Protein AF-0000000084432889 (afdb_homodimer)

Solvent-accessible surface area (backbone atoms only — not comparable to full-atom values): 13861 Å² total; per-residue (Å²): 67,35,44,36,46,34,34,39,38,36,36,42,52,73,66,75,72,90,54,76,79,78,71,52,51,66,46,73,50,71,46,77,44,77,73,49,74,41,41,33,33,38,42,35,42,39,32,43,70,53,95,53,61,36,40,37,37,41,29,32,38,35,38,39,90,45,58,88,70,66,38,71,70,62,51,42,49,54,51,47,51,51,50,50,51,36,51,57,50,44,55,63,60,48,50,62,46,78,48,82,81,72,71,88,66,82,76,74,66,83,69,79,77,74,81,69,77,70,80,64,133,67,35,45,36,47,34,35,38,37,37,37,41,52,71,67,76,70,89,54,72,77,81,69,50,50,65,46,73,50,71,47,77,46,76,72,50,76,40,42,32,34,37,43,36,40,40,30,42,71,52,96,53,61,36,40,36,37,41,30,30,40,36,39,39,90,45,58,88,70,68,39,71,69,63,51,42,51,53,51,45,52,51,51,50,50,34,52,58,50,44,55,64,60,47,51,61,45,79,46,82,80,71,71,85,66,83,74,76,68,80,70,79,76,75,80,71,77,67,73,71,118

Radius of gyration: 24.05 Å; Cα contacts (8 Å, |Δi|>4): 397; chains: 2; bounding box: 49×91×56 Å

Foldseek 3Di:
DDWFWDDKDKDFDQDQDPDLPPPFQKDKDKDWDPDDFFKIKIKIWIDGPDPTGIIMITITIGGHPGNVPDDPVVVGVVVVVVRSVVVSVVSVVVHDDDDDDPDDDPPPPVPPPDPPPCPDD/DDWFWDDKDKDFDQDQDPDLPPPQQKDKDKDWDPDDFFKIKIKIWIDGPDPTHIIMITITIGGHPGNVPDDPVVVGVVVVVVRSVVVSVVSVVVHDDDDDDPDPDPPPPVPPPDPPCVPVD

Structure (mmCIF, N/CA/C/O backbone):
data_AF-0000000084432889-model_v1
#
loop_
_entity.id
_entity.type
_entity.pdbx_description
1 polymer 'FlpE-related protein'
#
loop_
_atom_site.group_PDB
_atom_site.id
_atom_site.type_symbol
_atom_site.label_atom_id
_atom_site.label_alt_id
_atom_site.label_comp_id
_atom_site.label_asym_id
_atom_site.label_entity_id
_atom_site.label_seq_id
_atom_site.pdbx_PDB_ins_code
_atom_site.Cartn_x
_atom_site.Cartn_y
_atom_site.Cartn_z
_atom_site.occupancy
_atom_site.B_iso_or_equiv
_atom_site.auth_seq_id
_atom_site.auth_comp_id
_atom_site.auth_asym_id
_atom_site.auth_atom_id
_atom_site.pdbx_PDB_model_num
ATOM 1 N N . MET A 1 1 ? 7.559 -19.797 -12.273 1 90.94 1 MET A N 1
ATOM 2 C CA . MET A 1 1 ? 6.324 -19.031 -12.141 1 90.94 1 MET A CA 1
ATOM 3 C C . MET A 1 1 ? 6.605 -17.625 -11.648 1 90.94 1 MET A C 1
ATOM 5 O O . MET A 1 1 ? 7.488 -17.422 -10.812 1 90.94 1 MET A O 1
ATOM 9 N N . GLN A 1 2 ? 5.82 -16.609 -12.188 1 93.56 2 GLN A N 1
ATOM 10 C CA . GLN A 1 2 ? 5.973 -15.227 -11.75 1 93.56 2 GLN A CA 1
ATOM 11 C C . GLN A 1 2 ? 4.668 -14.688 -11.172 1 93.56 2 GLN A C 1
ATOM 13 O O . GLN A 1 2 ? 3.588 -14.953 -11.711 1 93.56 2 GLN A O 1
ATOM 18 N N . ILE A 1 3 ? 4.805 -14 -10.109 1 95.88 3 ILE A N 1
ATOM 19 C CA . ILE A 1 3 ? 3.654 -13.367 -9.477 1 95.88 3 ILE A CA 1
ATOM 20 C C . ILE A 1 3 ? 3.75 -11.852 -9.625 1 95.88 3 ILE A C 1
ATOM 22 O O . ILE A 1 3 ? 4.719 -11.234 -9.172 1 95.88 3 ILE A O 1
ATOM 26 N N . TYR A 1 4 ? 2.756 -11.258 -10.258 1 96.12 4 TYR A N 1
ATOM 27 C CA . TYR A 1 4 ? 2.66 -9.812 -10.438 1 96.12 4 TYR A CA 1
ATOM 28 C C . TYR A 1 4 ? 1.521 -9.234 -9.602 1 96.12 4 TYR A C 1
ATOM 30 O O . TYR A 1 4 ? 0.442 -9.82 -9.523 1 96.12 4 TYR A O 1
ATOM 38 N N . ILE A 1 5 ? 1.762 -8.094 -9.039 1 96.88 5 ILE A N 1
ATOM 39 C CA . ILE A 1 5 ? 0.729 -7.34 -8.336 1 96.88 5 ILE A CA 1
ATOM 40 C C . ILE A 1 5 ? 0.312 -6.129 -9.164 1 96.88 5 ILE A C 1
ATOM 42 O O . ILE A 1 5 ? 1.162 -5.395 -9.672 1 96.88 5 ILE A O 1
ATOM 46 N N . GLU A 1 6 ? -1 -5.953 -9.281 1 96.25 6 GLU A N 1
ATOM 47 C CA . GLU A 1 6 ? -1.539 -4.863 -10.086 1 96.25 6 GLU A CA 1
ATOM 48 C C . GLU A 1 6 ? -2.32 -3.873 -9.227 1 96.25 6 GLU A C 1
ATOM 50 O O . GLU A 1 6 ? -2.312 -2.67 -9.492 1 96.25 6 GLU A O 1
ATOM 55 N N . LYS A 1 7 ? -3.057 -4.324 -8.297 1 97.5 7 LYS A N 1
ATOM 56 C CA . LYS A 1 7 ? -3.883 -3.486 -7.434 1 97.5 7 LYS A CA 1
ATOM 57 C C . LYS A 1 7 ? -3.734 -3.891 -5.969 1 97.5 7 LYS A C 1
ATOM 59 O O . LYS A 1 7 ? -3.645 -5.078 -5.652 1 97.5 7 LYS A O 1
ATOM 64 N N . ILE A 1 8 ? -3.73 -2.926 -5.152 1 98 8 ILE A N 1
ATOM 65 C CA . ILE A 1 8 ? -3.682 -3.152 -3.711 1 98 8 ILE A CA 1
ATOM 66 C C . ILE A 1 8 ? -4.703 -2.258 -3.012 1 98 8 ILE A C 1
ATOM 68 O O . ILE A 1 8 ? -4.855 -1.087 -3.365 1 98 8 ILE A O 1
ATOM 72 N N . GLY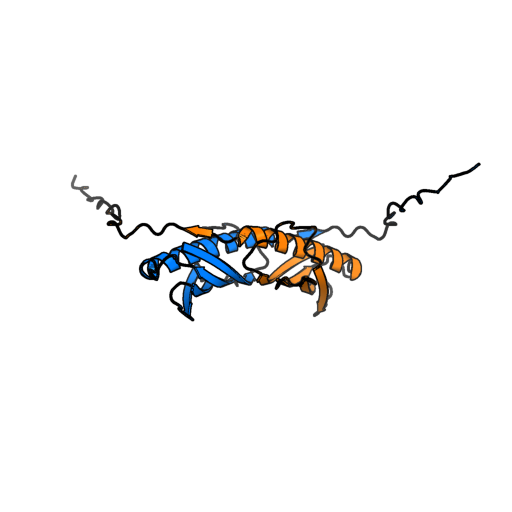 A 1 9 ? -5.398 -2.809 -2.09 1 97.94 9 GLY A N 1
ATOM 73 C CA . GLY A 1 9 ? -6.238 -2.072 -1.158 1 97.94 9 GLY A CA 1
ATOM 74 C C . GLY A 1 9 ? -6 -2.455 0.29 1 97.94 9 GLY A C 1
ATOM 75 O O . GLY A 1 9 ? -5.824 -3.633 0.606 1 97.94 9 GLY A O 1
ATOM 76 N N . MET A 1 10 ? -5.973 -1.428 1.113 1 96.81 10 MET A N 1
ATOM 77 C CA . MET A 1 10 ? -5.781 -1.699 2.535 1 96.81 10 MET A CA 1
ATOM 78 C C . MET A 1 10 ? -6.645 -0.777 3.387 1 96.81 10 MET A C 1
ATOM 80 O O . MET A 1 10 ? -6.73 0.423 3.119 1 96.81 10 MET A O 1
ATOM 84 N N . ILE A 1 11 ? -7.297 -1.351 4.289 1 95.5 11 ILE A N 1
ATOM 85 C CA . ILE A 1 11 ? -7.875 -0.642 5.426 1 95.5 11 ILE A CA 1
ATOM 86 C C . ILE A 1 11 ? -7.168 -1.066 6.711 1 95.5 11 ILE A C 1
ATOM 88 O O . ILE A 1 11 ? -7 -2.262 6.973 1 95.5 11 ILE A O 1
ATOM 92 N N . ARG A 1 12 ? -6.684 -0.123 7.473 1 90.88 12 ARG A N 1
ATOM 93 C CA . ARG A 1 12 ? -5.934 -0.449 8.68 1 90.88 12 ARG A CA 1
ATOM 94 C C . ARG A 1 12 ? -6.41 0.385 9.867 1 90.88 12 ARG A C 1
ATOM 96 O O . ARG A 1 12 ? -6.949 1.479 9.68 1 90.88 12 ARG A O 1
ATOM 103 N N . PRO A 1 13 ? -6.148 -0.158 11.062 1 87.81 13 PRO A N 1
ATOM 104 C CA . PRO A 1 13 ? -6.352 0.676 12.25 1 87.81 13 PRO A CA 1
ATOM 105 C C . PRO A 1 13 ? -5.289 1.765 12.391 1 87.81 13 PRO A C 1
ATOM 107 O O . PRO A 1 13 ? -4.223 1.675 11.773 1 87.81 13 PRO A O 1
ATOM 110 N N . TYR A 1 14 ? -5.562 2.766 13.203 1 85.25 14 TYR A N 1
ATOM 111 C CA . TYR A 1 14 ? -4.637 3.875 13.391 1 85.25 14 TYR A CA 1
ATOM 112 C C . TYR A 1 14 ? -3.385 3.422 14.141 1 85.25 14 TYR A C 1
ATOM 114 O O . TYR A 1 14 ? -2.271 3.832 13.805 1 85.25 14 TYR A O 1
ATOM 122 N N . SER A 1 15 ? -3.635 2.58 15.094 1 80.38 15 SER A N 1
ATOM 123 C CA . SER A 1 15 ? -2.496 2.104 15.875 1 80.38 15 SER A CA 1
ATOM 124 C C . SER A 1 15 ? -1.871 0.865 15.242 1 80.38 15 SER A C 1
ATOM 126 O O . SER A 1 15 ? -2.584 -0.008 14.742 1 80.38 15 SER A O 1
ATOM 128 N N . ASN A 1 16 ? -0.484 0.926 15.172 1 75.69 16 ASN A N 1
ATOM 129 C CA . ASN A 1 16 ? 0.214 -0.267 14.703 1 75.69 16 ASN A CA 1
ATOM 130 C C . ASN A 1 16 ? 0.07 -1.424 15.688 1 75.69 16 ASN A C 1
ATOM 132 O O . ASN A 1 16 ? 0.107 -1.219 16.906 1 75.69 16 ASN A O 1
ATOM 136 N N . PRO A 1 17 ? -0.12 -2.584 15.086 1 69.31 17 PRO A N 1
ATOM 137 C CA . PRO A 1 17 ? -0.131 -3.736 15.984 1 69.31 17 PRO A CA 1
ATOM 138 C C . PRO A 1 17 ? 1.193 -3.922 16.719 1 69.31 17 PRO A C 1
ATOM 140 O O . PRO A 1 17 ? 2.26 -3.66 16.156 1 69.31 17 PRO A O 1
ATOM 143 N N . LYS A 1 18 ? 1.171 -3.967 18.062 1 63.47 18 LYS A N 1
ATOM 144 C CA . LYS A 1 18 ? 2.357 -4.109 18.906 1 63.47 18 LYS A CA 1
ATOM 145 C C . LYS A 1 18 ? 3.213 -5.289 18.453 1 63.47 18 LYS A C 1
ATOM 147 O O . LYS A 1 18 ? 4.441 -5.219 18.484 1 63.47 18 LYS A O 1
ATOM 152 N N . ASN A 1 19 ? 2.662 -6.586 18.234 1 54.84 19 ASN A N 1
ATOM 153 C CA . ASN A 1 19 ? 3.385 -7.754 17.734 1 54.84 19 ASN A CA 1
ATOM 154 C C . ASN A 1 19 ? 2.996 -8.086 16.297 1 54.84 19 ASN A C 1
ATOM 156 O O . ASN A 1 19 ? 1.842 -8.422 16.016 1 54.84 19 ASN A O 1
ATOM 160 N N . LYS A 1 20 ? 3.803 -7.824 15.281 1 53.78 20 LYS A N 1
ATOM 161 C CA . LYS A 1 20 ? 3.598 -7.973 13.836 1 53.78 20 LYS A CA 1
ATOM 162 C C . LYS A 1 20 ? 3.029 -9.352 13.508 1 53.78 20 LYS A C 1
ATOM 164 O O . LYS A 1 20 ? 2.055 -9.461 12.758 1 53.78 20 LYS A O 1
ATOM 169 N N . LYS A 1 21 ? 3.842 -10.461 13.641 1 50.84 21 LYS A N 1
ATOM 170 C CA . LYS A 1 21 ? 3.445 -11.82 13.289 1 50.84 21 LYS A CA 1
ATOM 171 C C . LYS A 1 21 ? 2.242 -12.273 14.109 1 50.84 21 LYS A C 1
ATOM 173 O O . LYS A 1 21 ? 1.353 -12.953 13.594 1 50.84 21 LYS A O 1
ATOM 178 N N . LEU A 1 22 ? 2.477 -12.312 15.422 1 50.09 22 LEU A N 1
ATOM 179 C CA . LEU A 1 22 ? 1.718 -13.086 16.391 1 50.09 22 LEU A CA 1
ATOM 180 C C . LEU A 1 22 ? 0.233 -12.742 16.328 1 50.09 22 LEU A C 1
ATOM 182 O O . LEU A 1 22 ? -0.619 -13.625 16.438 1 50.09 22 LEU A O 1
ATOM 186 N N . ASN A 1 23 ? -0.105 -11.289 16.375 1 53.53 23 ASN A N 1
ATOM 187 C CA . ASN A 1 23 ? -1.446 -10.992 16.859 1 53.53 23 ASN A CA 1
ATOM 188 C C . ASN A 1 23 ? -2.439 -10.82 15.719 1 53.53 23 ASN A C 1
ATOM 190 O O . ASN A 1 23 ? -3.592 -10.445 15.938 1 53.53 23 ASN A O 1
ATOM 194 N N . LEU A 1 24 ? -1.827 -11.133 14.484 1 63 24 LEU A N 1
ATOM 195 C CA . LEU A 1 24 ? -2.918 -10.898 13.547 1 63 24 LEU A CA 1
ATOM 196 C C . LEU A 1 24 ? -3.59 -12.203 13.148 1 63 24 LEU A C 1
ATOM 198 O O . LEU A 1 24 ? -2.939 -13.094 12.602 1 63 24 LEU A O 1
ATOM 202 N N . GLU A 1 25 ? -4.344 -12.852 13.992 1 78 25 GLU A N 1
ATOM 203 C CA . GLU A 1 25 ? -5.184 -13.914 13.453 1 78 25 GLU A CA 1
ATOM 204 C C . GLU A 1 25 ? -5.82 -13.5 12.125 1 78 25 GLU A C 1
ATOM 206 O O . GLU A 1 25 ? -6.785 -12.734 12.109 1 78 25 GLU A O 1
ATOM 211 N N . ILE A 1 26 ? -5.117 -13.969 11.008 1 86.62 26 ILE A N 1
ATOM 212 C CA . ILE A 1 26 ? -5.527 -13.531 9.68 1 86.62 26 ILE A CA 1
ATOM 213 C C . ILE A 1 26 ? -6.246 -14.672 8.953 1 86.62 26 ILE A C 1
ATOM 215 O O . ILE A 1 26 ? -5.762 -15.805 8.938 1 86.62 26 ILE A O 1
ATOM 219 N N . ASP A 1 27 ? -7.453 -14.328 8.477 1 91.75 27 ASP A N 1
ATOM 220 C CA . ASP A 1 27 ? -8.117 -15.148 7.469 1 91.75 27 ASP A CA 1
ATOM 221 C C . ASP A 1 27 ? -7.77 -14.672 6.059 1 91.75 27 ASP A C 1
ATOM 223 O O . ASP A 1 27 ? -7.574 -13.477 5.832 1 91.75 27 ASP A O 1
ATOM 227 N N . TRP A 1 28 ? -7.555 -15.727 5.199 1 94.31 28 TRP A N 1
ATOM 228 C CA . TRP A 1 28 ? -7.199 -15.328 3.84 1 94.31 28 TRP A CA 1
ATOM 229 C C . TRP A 1 28 ? -7.883 -16.219 2.812 1 94.31 28 TRP A C 1
ATOM 231 O O . TRP A 1 28 ? -8.328 -17.328 3.137 1 94.31 28 TRP A O 1
ATOM 241 N N . SER A 1 29 ? -8.031 -15.664 1.62 1 97.06 29 SER A N 1
ATOM 242 C CA . SER A 1 29 ? -8.539 -16.406 0.477 1 97.06 29 SER A CA 1
ATOM 243 C C . SER A 1 29 ? -7.887 -15.953 -0.822 1 97.06 29 SER A C 1
ATOM 245 O O . SER A 1 29 ? -7.5 -14.789 -0.948 1 97.06 29 SER A O 1
ATOM 247 N N . VAL A 1 30 ? -7.723 -16.906 -1.751 1 97.38 30 VAL A N 1
ATOM 248 C CA . VAL A 1 30 ? -7.266 -16.609 -3.104 1 97.38 30 VAL A CA 1
ATOM 249 C C . VAL A 1 30 ? -8.273 -17.141 -4.121 1 97.38 30 VAL A C 1
ATOM 251 O O . VAL A 1 30 ? -8.648 -18.312 -4.07 1 97.38 30 VAL A O 1
ATOM 254 N N . GLU A 1 31 ? -8.719 -16.25 -4.969 1 96.81 31 GLU A N 1
ATOM 255 C CA . GLU A 1 31 ? -9.602 -16.609 -6.074 1 96.81 31 GLU A CA 1
ATOM 256 C C . GLU A 1 31 ? -8.914 -16.406 -7.422 1 96.81 31 GLU A C 1
ATOM 258 O O . GLU A 1 31 ? -8.109 -15.492 -7.578 1 96.81 31 GLU A O 1
ATOM 263 N N . TYR A 1 32 ? -9.195 -17.328 -8.344 1 94.31 32 TYR A N 1
ATOM 264 C CA . TYR A 1 32 ? -8.594 -17.281 -9.672 1 94.31 3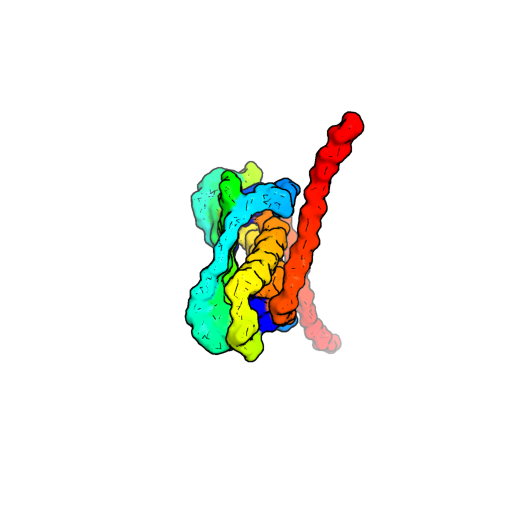2 TYR A CA 1
ATOM 265 C C . TYR A 1 32 ? -9.656 -17.062 -10.75 1 94.31 32 TYR A C 1
ATOM 267 O O . TYR A 1 32 ? -10.773 -17.578 -10.641 1 94.31 32 TYR A O 1
ATOM 275 N N . TYR A 1 33 ? -9.227 -16.25 -11.758 1 90.81 33 TYR A N 1
ATOM 276 C CA . TYR A 1 33 ? -10.141 -16.062 -12.875 1 90.81 33 TYR A CA 1
ATOM 277 C C . TYR A 1 33 ? -9.375 -15.875 -14.18 1 90.81 33 TYR A C 1
ATOM 279 O O . TYR A 1 33 ? -8.148 -15.766 -14.18 1 90.81 33 TYR A O 1
ATOM 287 N N . ASP A 1 34 ? -10.086 -15.859 -15.445 1 74 34 ASP A N 1
ATOM 288 C CA . ASP A 1 34 ? -9.539 -15.672 -16.781 1 74 34 ASP A CA 1
ATOM 289 C C . ASP A 1 34 ? -8.305 -16.547 -17 1 74 34 ASP A C 1
ATOM 291 O O . ASP A 1 34 ? -7.215 -16.031 -17.266 1 74 34 ASP A O 1
ATOM 295 N N . THR A 1 35 ? -8.477 -17.75 -16.797 1 63.38 35 THR A N 1
ATOM 296 C CA . THR A 1 35 ? -7.359 -18.688 -16.812 1 63.38 35 THR A CA 1
ATOM 297 C C . THR A 1 35 ? -6.973 -19.047 -18.25 1 63.38 35 THR A C 1
ATOM 299 O O . THR A 1 35 ? -7.734 -19.703 -18.953 1 63.38 35 THR A O 1
ATOM 302 N N . ASP A 1 36 ? -6.336 -18 -18.812 1 68.38 36 ASP A N 1
ATOM 303 C CA . ASP A 1 36 ? -5.73 -18.469 -20.062 1 68.38 36 ASP A CA 1
ATOM 304 C C . ASP A 1 36 ? -4.531 -19.375 -19.781 1 68.38 36 ASP A C 1
ATOM 306 O O . ASP A 1 36 ? -4.121 -19.531 -18.625 1 68.38 36 ASP A O 1
ATOM 310 N N . LEU A 1 37 ? -3.939 -20 -20.797 1 67.81 37 LEU A N 1
ATOM 311 C CA . LEU A 1 37 ? -2.99 -21.094 -20.703 1 67.81 37 LEU A CA 1
ATOM 312 C C . LEU A 1 37 ? -1.746 -20.688 -19.938 1 67.81 37 LEU A C 1
ATOM 314 O O . LEU A 1 37 ? -1.118 -21.516 -19.266 1 67.81 37 LEU A O 1
ATOM 318 N N . ARG A 1 38 ? -1.375 -19.422 -19.844 1 84.44 38 ARG A N 1
ATOM 319 C CA . ARG A 1 38 ? -0.106 -19.141 -19.188 1 84.44 38 ARG A CA 1
ATOM 320 C C . ARG A 1 38 ? -0.222 -17.922 -18.281 1 84.44 38 ARG A C 1
ATOM 322 O O . ARG A 1 38 ? 0.743 -17.547 -17.609 1 84.44 38 ARG A O 1
ATOM 329 N N . GLU A 1 39 ? -1.393 -17.297 -18.297 1 90.19 39 GLU A N 1
ATOM 330 C CA . GLU A 1 39 ? -1.624 -16.156 -17.422 1 90.19 39 GLU A CA 1
ATOM 331 C C . GLU A 1 39 ? -2.926 -16.312 -16.641 1 90.19 39 GLU A C 1
ATOM 333 O O . GLU A 1 39 ? -3.994 -16.484 -17.234 1 90.19 39 GLU A O 1
ATOM 338 N N . ILE A 1 40 ? -2.812 -16.328 -15.398 1 93.31 40 ILE A N 1
ATOM 339 C CA . ILE A 1 40 ? -3.965 -16.484 -14.523 1 93.31 40 ILE A CA 1
ATOM 340 C C . ILE A 1 40 ? -4.109 -15.25 -13.633 1 93.31 40 ILE A C 1
ATOM 342 O O . ILE A 1 40 ? -3.16 -14.852 -12.953 1 93.31 40 ILE A O 1
ATOM 346 N N . ARG A 1 41 ? -5.305 -14.688 -13.641 1 95.5 41 ARG A N 1
ATOM 347 C CA . ARG A 1 41 ? -5.559 -13.562 -12.742 1 95.5 41 ARG A CA 1
ATOM 348 C C . ARG A 1 41 ? -6 -14.047 -11.367 1 95.5 41 ARG A C 1
ATOM 350 O O . ARG A 1 41 ? -6.668 -15.078 -11.25 1 95.5 41 ARG A O 1
ATOM 357 N N . TYR A 1 42 ? -5.605 -13.289 -10.359 1 96.44 42 TYR A N 1
ATOM 358 C CA . TYR A 1 42 ? -5.977 -13.711 -9.016 1 96.44 42 TYR A CA 1
ATOM 359 C C . TYR A 1 42 ? -6.414 -12.516 -8.172 1 96.44 42 TYR A C 1
ATOM 361 O O . TYR A 1 42 ? -6.008 -11.383 -8.438 1 96.44 42 TYR A O 1
ATOM 369 N N . ASP A 1 43 ? -7.309 -12.789 -7.191 1 97.94 43 ASP A N 1
ATOM 370 C CA . ASP A 1 43 ? -7.625 -11.914 -6.066 1 97.94 43 ASP A CA 1
ATOM 371 C C . ASP A 1 43 ? -7.242 -12.57 -4.738 1 97.94 43 ASP A C 1
ATOM 373 O O . ASP A 1 43 ? -7.664 -13.688 -4.453 1 97.94 43 ASP A O 1
ATOM 377 N N . CYS A 1 44 ? -6.465 -11.93 -4.004 1 98.38 44 CYS A N 1
ATOM 378 C CA . CYS A 1 44 ? -6.109 -12.383 -2.664 1 98.38 44 CYS A CA 1
ATOM 379 C C . CYS A 1 44 ? -6.629 -11.422 -1.604 1 98.38 44 CYS A C 1
ATOM 381 O O . CYS A 1 44 ? -6.359 -10.219 -1.669 1 98.38 44 CYS A O 1
ATOM 383 N N . ILE A 1 45 ? -7.336 -11.953 -0.642 1 97.75 45 ILE A N 1
ATOM 384 C CA . ILE A 1 45 ? -7.906 -11.125 0.416 1 97.75 45 ILE A CA 1
ATOM 385 C C . ILE A 1 45 ? -7.41 -11.609 1.775 1 97.75 45 ILE A C 1
ATOM 387 O O . ILE A 1 45 ? -7.41 -12.812 2.051 1 97.75 45 ILE A O 1
ATOM 391 N N . LEU A 1 46 ? -6.906 -10.672 2.59 1 94.44 46 LEU A N 1
ATOM 392 C CA . LEU A 1 46 ? -6.547 -10.906 3.984 1 94.44 46 LEU A CA 1
ATOM 393 C C . LEU A 1 46 ? -7.414 -10.07 4.918 1 94.44 46 LEU A C 1
ATOM 395 O O . LEU A 1 46 ? -7.613 -8.875 4.68 1 94.44 46 LEU A O 1
ATOM 399 N N . LYS A 1 47 ? -7.906 -10.695 5.957 1 91.81 47 LYS A N 1
ATOM 400 C CA . LYS A 1 47 ? -8.719 -10 6.957 1 91.81 47 LYS A CA 1
ATOM 401 C C . LYS A 1 47 ? -8.352 -10.445 8.367 1 91.81 47 LYS A C 1
ATOM 403 O O . LYS A 1 47 ? -8.109 -11.633 8.609 1 91.81 47 LYS A O 1
ATOM 408 N N . SER A 1 48 ? -8.312 -9.461 9.195 1 86.44 48 SER A N 1
ATOM 409 C CA . SER A 1 48 ? -8.125 -9.82 10.602 1 86.44 48 SER A CA 1
ATOM 410 C C . SER A 1 48 ? -9.375 -10.469 11.18 1 86.44 48 SER A C 1
ATOM 412 O O . SER A 1 48 ? -10.492 -10.031 10.891 1 86.44 48 SER A O 1
ATOM 414 N N . ILE A 1 49 ? -9.156 -11.539 11.883 1 78.62 49 ILE A N 1
ATOM 415 C CA . ILE A 1 49 ? -10.266 -12.234 12.523 1 78.62 49 ILE A CA 1
ATOM 416 C C . ILE A 1 49 ? -10.602 -11.57 13.852 1 78.62 49 ILE A C 1
ATOM 418 O O . ILE A 1 49 ? -11.719 -11.703 14.359 1 78.62 49 ILE A O 1
ATOM 422 N N . ASN A 1 50 ? -9.633 -10.914 14.359 1 75.44 50 ASN A N 1
ATOM 423 C CA . ASN A 1 50 ? -9.867 -10.234 15.633 1 75.44 50 ASN A CA 1
ATOM 424 C C . ASN A 1 50 ? -10.477 -8.844 15.422 1 75.44 50 ASN A C 1
ATOM 426 O O . ASN A 1 50 ? -10.906 -8.508 14.32 1 75.44 50 ASN A O 1
ATOM 430 N N . SER A 1 51 ? -10.703 -8.148 16.406 1 67.56 51 SER A N 1
ATOM 431 C CA . SER A 1 51 ? -11.422 -6.879 16.453 1 67.56 51 SER A CA 1
ATOM 432 C C . SER A 1 51 ? -10.625 -5.77 15.781 1 67.56 51 SER A C 1
ATOM 434 O O . SER A 1 51 ? -10.992 -4.594 15.859 1 67.56 51 SER A O 1
ATOM 436 N N . LEU A 1 52 ? -9.578 -6.207 15.062 1 75.75 52 LEU A N 1
ATOM 437 C CA . LEU A 1 52 ? -8.859 -5.16 14.344 1 75.75 52 LEU A CA 1
ATOM 438 C C . LEU A 1 52 ? -9.516 -4.863 13 1 75.75 52 LEU A C 1
ATOM 440 O O . LEU A 1 52 ? -9.922 -5.785 12.289 1 75.75 52 LEU A O 1
ATOM 444 N N . ASP A 1 53 ? -9.828 -3.664 12.734 1 83.75 53 ASP A N 1
ATOM 445 C CA . ASP A 1 53 ? -10.352 -3.25 11.438 1 83.75 53 ASP A CA 1
ATOM 446 C C . ASP A 1 53 ? -9.258 -3.262 10.375 1 83.75 53 ASP A C 1
ATOM 448 O O . ASP A 1 53 ? -8.703 -2.215 10.031 1 83.75 53 ASP A O 1
ATOM 452 N N . LEU A 1 54 ? -8.852 -4.445 10 1 90.75 54 LEU A N 1
ATOM 453 C CA . LEU A 1 54 ? -7.816 -4.625 8.992 1 90.75 54 LEU A CA 1
ATOM 454 C C . LEU A 1 54 ? -8.344 -5.438 7.812 1 90.75 54 LEU A C 1
ATOM 456 O O . LEU A 1 54 ? -8.898 -6.527 8 1 90.75 54 LEU A O 1
ATOM 460 N N . SER A 1 55 ? -8.305 -4.902 6.73 1 93.88 55 SER A N 1
ATOM 461 C CA . SER A 1 55 ? -8.578 -5.59 5.473 1 93.88 55 SER A CA 1
ATOM 462 C C . SER A 1 55 ? -7.516 -5.27 4.426 1 93.88 55 SER A C 1
ATOM 464 O O . SER A 1 55 ? -7.062 -4.129 4.32 1 93.88 55 SER A O 1
ATOM 466 N N . PHE A 1 56 ? -7.137 -6.293 3.744 1 95.81 56 PHE A N 1
ATOM 467 C CA . PHE A 1 56 ? -6.09 -6.16 2.738 1 95.81 56 PHE A CA 1
ATOM 468 C C . PHE A 1 56 ? -6.41 -6.996 1.508 1 95.81 56 PHE A C 1
ATOM 470 O O . PHE A 1 56 ? -6.793 -8.164 1.627 1 95.81 56 PHE A O 1
ATOM 477 N N . LYS A 1 57 ? -6.324 -6.352 0.381 1 98.12 57 LYS A N 1
ATOM 478 C CA . LYS A 1 57 ? -6.617 -7.039 -0.873 1 98.12 57 LYS A CA 1
ATOM 479 C C . LYS A 1 57 ? -5.52 -6.797 -1.902 1 98.12 57 LYS A C 1
ATOM 481 O O . LYS A 1 57 ? -5.047 -5.668 -2.062 1 98.12 57 LYS A O 1
ATOM 486 N N . VAL A 1 58 ? -5.102 -7.832 -2.562 1 98.12 58 VAL A N 1
ATOM 487 C CA . VAL A 1 58 ? -4.141 -7.766 -3.658 1 98.12 58 VAL A CA 1
ATOM 488 C C . VAL A 1 58 ? -4.723 -8.445 -4.895 1 98.12 58 VAL A C 1
ATOM 490 O O . VAL A 1 58 ? -5.277 -9.539 -4.809 1 98.12 58 VAL A O 1
ATOM 493 N N . GLU A 1 59 ? -4.621 -7.781 -5.984 1 98.19 59 GLU A N 1
ATOM 494 C CA . GLU A 1 59 ? -4.965 -8.336 -7.289 1 98.19 59 GLU A CA 1
ATOM 495 C C . GLU A 1 59 ? -3.758 -8.352 -8.219 1 98.19 59 GLU A C 1
ATOM 497 O O . GLU A 1 59 ? -2.938 -7.434 -8.195 1 98.19 59 GLU A O 1
ATOM 502 N N . GLY A 1 60 ? -3.699 -9.406 -8.984 1 97.06 60 GLY A N 1
ATOM 503 C CA . GLY A 1 60 ? -2.553 -9.445 -9.883 1 97.06 60 GLY A CA 1
ATOM 504 C C . GLY A 1 60 ? -2.617 -10.586 -10.883 1 97.06 60 GLY A C 1
ATOM 505 O O . GLY A 1 60 ? -3.703 -11.031 -11.25 1 97.06 60 GLY A O 1
ATOM 506 N N . LEU A 1 61 ? -1.425 -10.859 -11.375 1 95.06 61 LEU A N 1
ATOM 507 C CA . LEU A 1 61 ? -1.272 -11.836 -12.445 1 95.06 61 LEU A CA 1
ATOM 508 C C . LEU A 1 61 ? -0.236 -12.891 -12.078 1 95.06 61 LEU A C 1
ATOM 510 O O . LEU A 1 61 ? 0.829 -12.562 -11.547 1 95.06 61 LEU A O 1
ATOM 514 N N . LEU A 1 62 ? -0.691 -14.094 -12.305 1 93.88 62 LEU A N 1
ATOM 515 C CA . LEU A 1 62 ? 0.242 -15.211 -12.258 1 93.88 62 LEU A CA 1
ATOM 516 C C . LEU A 1 62 ? 0.683 -15.602 -13.664 1 93.88 62 LEU A C 1
ATOM 518 O O . LEU A 1 62 ? -0.153 -15.891 -14.523 1 93.88 62 LEU A O 1
ATOM 522 N N . LYS A 1 63 ? 1.971 -15.602 -13.898 1 92.88 63 LYS A N 1
ATOM 523 C CA . LYS A 1 63 ? 2.52 -16.078 -15.164 1 92.88 63 LYS A CA 1
ATOM 524 C C . LYS A 1 63 ? 3.234 -17.422 -14.977 1 92.88 63 LYS A C 1
ATOM 526 O O . LYS A 1 63 ? 4.172 -17.516 -14.18 1 92.88 63 LYS A O 1
ATOM 531 N N . LEU A 1 64 ? 2.766 -18.328 -15.766 1 89.69 64 LEU A N 1
ATOM 532 C CA . LEU A 1 64 ? 3.299 -19.688 -15.688 1 89.69 64 LEU A CA 1
ATOM 533 C C . LEU A 1 64 ? 4.113 -20.016 -16.922 1 89.69 64 LEU A C 1
ATOM 535 O O . LEU A 1 64 ? 3.859 -19.484 -18.016 1 89.69 64 LEU A O 1
ATOM 539 N N . GLU A 1 65 ? 5.152 -20.828 -16.734 1 85.31 65 GLU A N 1
ATOM 540 C CA . GLU A 1 65 ? 5.852 -21.359 -17.906 1 85.31 65 GLU A CA 1
ATOM 541 C C . GLU A 1 65 ? 4.992 -22.375 -18.656 1 85.31 65 GLU A C 1
ATOM 543 O O . GLU A 1 65 ? 5.023 -22.438 -19.891 1 85.31 65 GLU A O 1
ATOM 548 N N . SER A 1 66 ? 4.324 -23.203 -17.875 1 81.44 66 SER A N 1
ATOM 549 C CA . SER A 1 66 ? 3.352 -24.141 -18.422 1 81.44 66 SER A CA 1
ATOM 550 C C . SER A 1 66 ? 2.172 -24.328 -17.469 1 81.44 66 SER A C 1
ATOM 552 O O . SER A 1 66 ? 2.297 -24.109 -16.266 1 81.44 66 SER A O 1
ATOM 554 N N . PHE A 1 67 ? 1.046 -24.734 -17.984 1 76.94 67 PHE A N 1
ATOM 555 C CA . PHE A 1 67 ? -0.16 -24.875 -17.172 1 76.94 67 PHE A CA 1
ATOM 556 C C . PHE A 1 67 ? 0.004 -26 -16.172 1 76.94 67 PHE A C 1
ATOM 558 O O . PHE A 1 67 ? -0.622 -25.984 -15.102 1 76.94 67 PHE A O 1
ATOM 565 N N . GLU A 1 68 ? 0.819 -27.016 -16.484 1 78.31 68 GLU A N 1
ATOM 566 C CA . GLU A 1 68 ? 1.055 -28.156 -15.609 1 78.31 68 GLU A CA 1
ATOM 567 C C . GLU A 1 68 ? 1.675 -27.719 -14.281 1 78.31 68 GLU A C 1
ATOM 569 O O . GLU A 1 68 ? 1.593 -28.438 -13.281 1 78.31 68 GLU A O 1
ATOM 574 N N . GLU A 1 69 ? 2.166 -26.484 -14.328 1 79.38 69 GLU A N 1
ATOM 575 C CA . GLU A 1 69 ? 2.803 -25.938 -13.125 1 79.38 69 GLU A CA 1
ATOM 576 C C . GLU A 1 69 ? 1.765 -25.453 -12.125 1 79.38 69 GLU A C 1
ATOM 578 O O . GLU A 1 69 ? 2.076 -25.266 -10.945 1 79.38 69 GLU A O 1
ATOM 583 N N . PHE A 1 70 ? 0.589 -25.344 -12.594 1 85.81 70 PHE A N 1
ATOM 584 C CA . PHE A 1 70 ? -0.387 -24.688 -11.734 1 85.81 70 PHE A CA 1
ATOM 585 C C . PHE A 1 70 ? -0.967 -25.656 -10.719 1 85.81 70 PHE A C 1
ATOM 587 O O . PHE A 1 70 ? -1.577 -26.672 -11.094 1 85.81 70 PHE A O 1
ATOM 594 N N . SER A 1 71 ? -0.669 -25.484 -9.594 1 88.38 71 SER A N 1
ATOM 595 C CA . SER A 1 71 ? -1.32 -26.078 -8.43 1 88.38 71 SER A CA 1
ATOM 596 C C . SER A 1 71 ? -1.994 -25.031 -7.57 1 88.38 71 SER A C 1
ATOM 598 O O . SER A 1 71 ? -1.322 -24.172 -6.988 1 88.38 71 SER A O 1
ATOM 600 N N . GLN A 1 72 ? -3.295 -25.156 -7.539 1 89.94 72 GLN A N 1
ATOM 601 C CA . GLN A 1 72 ? -4.047 -24.125 -6.828 1 89.94 72 GLN A CA 1
ATOM 602 C C . GLN A 1 72 ? -3.535 -23.953 -5.398 1 89.94 72 GLN A C 1
ATOM 604 O O . GLN A 1 72 ? -3.389 -22.828 -4.918 1 89.94 72 GLN A O 1
ATOM 609 N N . ALA A 1 73 ? -3.322 -25.109 -4.734 1 91.06 73 ALA A N 1
ATOM 610 C CA . ALA A 1 73 ? -2.879 -25.062 -3.344 1 91.06 73 ALA A CA 1
ATOM 611 C C . ALA A 1 73 ? -1.507 -24.406 -3.229 1 91.06 73 ALA A C 1
ATOM 613 O O . ALA A 1 73 ? -1.311 -23.5 -2.414 1 91.06 73 ALA A O 1
ATOM 614 N N . SER A 1 74 ? -0.561 -24.797 -4.023 1 92 74 SER A N 1
ATOM 615 C CA . SER A 1 74 ? 0.8 -24.281 -3.955 1 92 74 SER A CA 1
ATOM 616 C C . SER A 1 74 ? 0.854 -22.828 -4.387 1 92 74 SER A C 1
ATOM 618 O O . SER A 1 74 ? 1.506 -22 -3.74 1 92 74 SER A O 1
ATOM 620 N N . CYS A 1 75 ? 0.136 -22.516 -5.422 1 93.44 75 CYS A N 1
ATOM 621 C CA . CYS A 1 75 ? 0.122 -21.141 -5.918 1 93.44 75 CYS A CA 1
ATOM 622 C C . CYS A 1 75 ? -0.556 -20.203 -4.922 1 93.44 75 CYS A C 1
ATOM 624 O O . CYS A 1 75 ? -0.081 -19.094 -4.684 1 93.44 75 CYS A O 1
ATOM 626 N N . SER A 1 76 ? -1.614 -20.719 -4.355 1 95.75 76 SER A N 1
ATOM 627 C CA . SER A 1 76 ? -2.32 -19.922 -3.369 1 95.75 76 SER A CA 1
ATOM 628 C C . SER A 1 76 ? -1.426 -19.594 -2.176 1 95.75 76 SER A C 1
ATOM 630 O O . SER A 1 76 ? -1.435 -18.469 -1.668 1 95.75 76 SER A O 1
ATOM 632 N N . GLN A 1 77 ? -0.684 -20.578 -1.732 1 95.25 77 GLN A N 1
ATOM 633 C CA . GLN A 1 77 ? 0.205 -20.359 -0.598 1 95.25 77 GLN A CA 1
ATOM 634 C C . GLN A 1 77 ? 1.278 -19.328 -0.937 1 95.25 77 GLN A C 1
ATOM 636 O O . GLN A 1 77 ? 1.6 -18.469 -0.116 1 95.25 77 GLN A O 1
ATOM 641 N N . LEU A 1 78 ? 1.835 -19.422 -2.113 1 95.62 78 LEU A N 1
ATOM 642 C CA . LEU A 1 78 ? 2.861 -18.469 -2.533 1 95.62 78 LEU A CA 1
ATOM 643 C C . LEU A 1 78 ? 2.293 -17.062 -2.623 1 95.62 78 LEU A C 1
ATOM 645 O O . LEU A 1 78 ? 2.941 -16.094 -2.207 1 95.62 78 LEU A O 1
ATOM 649 N N . ILE A 1 79 ? 1.131 -16.938 -3.162 1 96.94 79 ILE A N 1
ATOM 650 C CA . ILE A 1 79 ? 0.456 -15.656 -3.279 1 96.94 79 ILE A CA 1
ATOM 651 C C . ILE A 1 79 ? 0.18 -15.086 -1.888 1 96.94 79 ILE A C 1
ATOM 653 O O . ILE A 1 79 ? 0.415 -13.906 -1.635 1 96.94 79 ILE A O 1
ATOM 657 N N . PHE A 1 80 ? -0.293 -15.961 -1.028 1 96.69 80 PHE A N 1
ATOM 658 C CA . PHE A 1 80 ? -0.546 -15.539 0.344 1 96.69 80 PHE A CA 1
ATOM 659 C C . PHE A 1 80 ? 0.734 -15.039 1 1 96.69 80 PHE A C 1
ATOM 661 O O . PHE A 1 80 ? 0.741 -13.977 1.632 1 96.69 80 PHE A O 1
ATOM 668 N N . ASP A 1 81 ? 1.717 -15.781 0.926 1 94.88 81 ASP A N 1
ATOM 669 C CA . ASP A 1 81 ? 2.98 -15.391 1.544 1 94.88 81 ASP A CA 1
ATOM 670 C C . ASP A 1 81 ? 3.439 -14.023 1.043 1 94.88 81 ASP A C 1
ATOM 672 O O . ASP A 1 81 ? 3.859 -13.18 1.833 1 94.88 81 ASP A O 1
ATOM 676 N N . LYS A 1 82 ? 3.359 -13.828 -0.203 1 96 82 LYS A N 1
ATOM 677 C CA . LYS A 1 82 ? 3.742 -12.539 -0.778 1 96 82 LYS A CA 1
ATOM 678 C C . LYS A 1 82 ? 2.842 -11.422 -0.265 1 96 82 LYS A C 1
ATOM 680 O O . LYS A 1 82 ? 3.328 -10.359 0.13 1 96 82 LYS A O 1
ATOM 685 N N . ALA A 1 83 ? 1.582 -11.695 -0.322 1 96.69 83 ALA A N 1
ATOM 686 C CA . ALA A 1 83 ? 0.622 -10.695 0.15 1 96.69 83 ALA A CA 1
ATOM 687 C C . ALA A 1 83 ? 0.865 -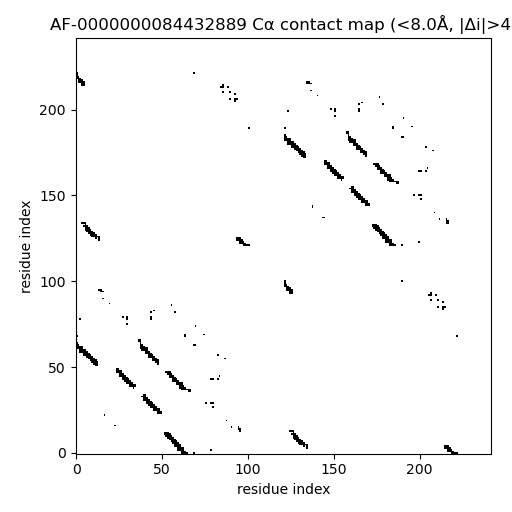10.352 1.616 1 96.69 83 ALA A C 1
ATOM 689 O O . ALA A 1 83 ? 0.78 -9.188 2.008 1 96.69 83 ALA A O 1
ATOM 690 N N . PHE A 1 84 ? 1.129 -11.352 2.322 1 94.44 84 PHE A N 1
ATOM 691 C CA . PHE A 1 84 ? 1.352 -11.148 3.748 1 94.44 84 PHE A CA 1
ATOM 692 C C . PHE A 1 84 ? 2.605 -10.32 3.988 1 94.44 84 PHE A C 1
ATOM 694 O O . PHE A 1 84 ? 2.609 -9.414 4.832 1 94.44 84 PHE A O 1
ATOM 701 N N . ASP A 1 85 ? 3.588 -10.594 3.275 1 93.5 85 ASP A N 1
ATOM 702 C CA . ASP A 1 85 ? 4.812 -9.805 3.373 1 93.5 85 ASP A CA 1
ATOM 703 C C . ASP A 1 85 ? 4.551 -8.344 3.025 1 93.5 85 ASP A C 1
ATOM 705 O O . ASP A 1 85 ? 5.059 -7.438 3.695 1 93.5 85 ASP A O 1
ATOM 709 N N . VAL A 1 86 ? 3.861 -8.133 2.004 1 95.69 86 VAL A N 1
ATOM 710 C CA . VAL A 1 86 ? 3.512 -6.777 1.588 1 95.69 86 VAL A CA 1
ATOM 711 C C . VAL A 1 86 ? 2.732 -6.082 2.699 1 95.69 86 VAL A C 1
ATOM 713 O O . VAL A 1 86 ? 3.029 -4.938 3.051 1 95.69 86 VAL A O 1
ATOM 716 N N . LEU A 1 87 ? 1.771 -6.805 3.244 1 94 87 LEU A N 1
ATOM 717 C CA . LEU A 1 87 ? 0.964 -6.254 4.328 1 94 87 LEU A CA 1
ATOM 718 C C . LEU A 1 87 ? 1.845 -5.816 5.492 1 94 87 LEU A C 1
ATOM 720 O O . LEU A 1 87 ? 1.7 -4.699 6 1 94 87 LEU A O 1
ATOM 724 N N . MET A 1 88 ? 2.727 -6.648 5.855 1 91.19 88 MET A N 1
ATOM 725 C CA . MET A 1 88 ? 3.609 -6.34 6.977 1 91.19 88 MET A CA 1
ATOM 726 C C . MET A 1 88 ? 4.484 -5.133 6.664 1 91.19 88 MET A C 1
ATOM 728 O O . MET A 1 88 ? 4.699 -4.277 7.527 1 91.19 88 MET A O 1
ATOM 732 N N . GLY A 1 89 ? 4.98 -5.102 5.496 1 92.62 89 GLY A N 1
ATOM 733 C CA . GLY A 1 89 ? 5.746 -3.939 5.082 1 92.62 89 GLY A CA 1
ATOM 734 C C . GLY A 1 89 ? 4.938 -2.656 5.094 1 92.62 89 GLY A C 1
ATOM 735 O O . GLY A 1 89 ? 5.445 -1.601 5.48 1 92.62 89 GLY A O 1
ATOM 736 N N . MET A 1 90 ? 3.705 -2.738 4.703 1 93.19 90 MET A N 1
ATOM 737 C CA . MET A 1 90 ? 2.832 -1.569 4.629 1 93.19 90 MET A CA 1
ATOM 738 C C . MET A 1 90 ? 2.549 -1.014 6.02 1 93.19 90 MET A C 1
ATOM 740 O O . MET A 1 90 ? 2.434 0.2 6.195 1 93.19 90 MET A O 1
ATOM 744 N N . PHE A 1 91 ? 2.428 -1.885 6.984 1 90.5 91 PHE A N 1
ATOM 745 C CA . PHE A 1 91 ? 2.217 -1.396 8.344 1 90.5 91 PHE A CA 1
ATOM 746 C C . PHE A 1 91 ? 3.348 -0.466 8.766 1 90.5 91 PHE A C 1
ATOM 748 O O . PHE A 1 91 ? 3.107 0.56 9.406 1 90.5 91 PHE A O 1
ATOM 755 N N . SER A 1 92 ? 4.414 -0.884 8.375 1 89.88 92 SER A N 1
ATOM 756 C CA . SER A 1 92 ? 5.574 -0.077 8.742 1 89.88 92 SER A CA 1
ATOM 757 C C . SER A 1 92 ? 5.621 1.218 7.938 1 89.88 92 SER A C 1
ATOM 759 O O . SER A 1 92 ? 5.895 2.287 8.484 1 89.88 92 SER A O 1
ATOM 761 N N . LEU A 1 93 ? 5.379 1.155 6.719 1 93.25 93 LEU A N 1
ATOM 762 C CA . LEU A 1 93 ? 5.453 2.299 5.812 1 93.25 93 LEU A CA 1
ATOM 763 C C . LEU A 1 93 ? 4.398 3.34 6.164 1 93.25 93 LEU A C 1
ATOM 765 O O . LEU A 1 93 ? 4.594 4.535 5.926 1 93.25 93 LEU A O 1
ATOM 769 N N . THR A 1 94 ? 3.273 2.898 6.766 1 94.81 94 THR A N 1
ATOM 770 C CA . THR A 1 94 ? 2.121 3.783 6.906 1 94.81 94 THR A CA 1
ATOM 771 C C . THR A 1 94 ? 1.921 4.184 8.367 1 94.81 94 THR A C 1
ATOM 773 O O . THR A 1 94 ? 0.848 4.66 8.742 1 94.81 94 THR A O 1
ATOM 776 N N . ARG A 1 95 ? 2.898 3.943 9.141 1 91.88 95 ARG A N 1
ATOM 777 C CA . ARG A 1 95 ? 2.826 4.348 10.539 1 91.88 95 ARG A CA 1
ATOM 778 C C . ARG A 1 95 ? 2.545 5.844 10.664 1 91.88 95 ARG A C 1
ATOM 780 O O . ARG A 1 95 ? 3.002 6.637 9.836 1 91.88 95 ARG A O 1
ATOM 787 N N . GLN A 1 96 ? 1.886 6.121 11.758 1 92.69 96 GLN A N 1
ATOM 788 C CA . GLN A 1 96 ? 1.607 7.531 12.023 1 92.69 96 GLN A CA 1
ATOM 789 C C . GLN A 1 96 ? 2.898 8.336 12.117 1 92.69 96 GLN A C 1
ATOM 791 O O . GLN A 1 96 ? 3.928 7.824 12.555 1 92.69 96 GLN A O 1
ATOM 796 N N . SER A 1 97 ? 2.779 9.57 11.633 1 92.75 97 SER A N 1
ATOM 797 C CA . SER A 1 97 ? 3.91 10.484 11.75 1 92.75 97 SER A CA 1
ATOM 798 C C . SER A 1 97 ? 3.531 11.734 12.547 1 92.75 97 SER A C 1
ATOM 800 O O . SER A 1 97 ? 2.367 12.141 12.555 1 92.75 97 SER A O 1
ATOM 802 N N . THR A 1 98 ? 4.566 12.328 13.258 1 92.62 98 THR A N 1
ATOM 803 C CA . THR A 1 98 ? 4.402 13.555 14.031 1 92.62 98 THR A CA 1
ATOM 804 C C . THR A 1 98 ? 5.246 14.68 13.445 1 92.62 98 THR A C 1
ATOM 806 O O . THR A 1 98 ? 6.418 14.477 13.125 1 92.62 98 THR A O 1
ATOM 809 N N . HIS A 1 99 ? 4.578 15.797 13.25 1 91.56 99 HIS A N 1
ATOM 810 C CA . HIS A 1 99 ? 5.246 16.953 12.672 1 91.56 99 HIS A CA 1
ATOM 811 C C . HIS A 1 99 ? 5.039 18.203 13.531 1 91.56 99 HIS A C 1
ATOM 813 O O . HIS A 1 99 ? 3.971 18.391 14.109 1 91.56 99 HIS A O 1
ATOM 819 N N . VAL A 1 100 ? 6.176 19 13.711 1 82.75 100 VAL A N 1
ATOM 820 C CA . VAL A 1 100 ? 6.086 20.297 14.367 1 82.75 100 VAL A CA 1
ATOM 821 C C . VAL A 1 100 ? 5.93 21.406 13.32 1 82.75 100 VAL A C 1
ATOM 823 O O . VAL A 1 100 ? 6.762 21.531 12.422 1 82.75 100 VAL A O 1
ATOM 826 N N . LEU A 1 101 ? 4.77 21.938 13.164 1 73.5 101 LEU A N 1
ATOM 827 C CA . LEU A 1 101 ? 4.547 23.016 12.203 1 73.5 101 LEU A CA 1
ATOM 828 C C . LEU A 1 101 ? 5.137 24.328 12.703 1 73.5 101 LEU A C 1
ATOM 830 O O . LEU A 1 101 ? 4.906 24.719 13.852 1 73.5 101 LEU A O 1
ATOM 834 N N . GLU A 1 102 ? 6.449 24.594 12.438 1 60.59 102 GLU A N 1
ATOM 835 C CA . GLU A 1 102 ? 7.02 25.875 12.875 1 60.59 102 GLU A CA 1
ATOM 836 C C . GLU A 1 102 ? 6.211 27.047 12.336 1 60.59 102 GLU A C 1
ATOM 838 O O . GLU A 1 102 ? 5.668 26.984 11.234 1 60.59 102 GLU A O 1
ATOM 843 N N . GLY A 1 103 ? 5.73 27.812 13.07 1 53.22 103 GLY A N 1
ATOM 844 C CA . GLY A 1 103 ? 5.156 29.078 12.648 1 53.22 103 GLY A CA 1
ATOM 845 C C . GLY A 1 103 ? 5.867 29.703 11.461 1 53.22 103 GLY A C 1
ATOM 846 O O . GLY A 1 103 ? 7.008 29.344 11.164 1 53.22 103 GLY A O 1
ATOM 847 N N . ASN A 1 104 ? 5.238 30.344 10.484 1 43.12 104 ASN A N 1
ATOM 848 C CA . ASN A 1 104 ? 5.793 31.078 9.352 1 43.12 104 ASN A CA 1
ATOM 849 C C . ASN A 1 104 ? 7.129 31.734 9.711 1 43.12 104 ASN A C 1
ATOM 851 O O . ASN A 1 104 ? 7.16 32.844 10.266 1 43.12 104 ASN A O 1
ATOM 855 N N . GLU A 1 105 ? 8.172 31.453 10.383 1 39 105 GLU A N 1
ATOM 856 C CA . GLU A 1 105 ? 9.234 32.312 9.867 1 39 105 GLU A CA 1
ATOM 857 C C . GLU A 1 105 ? 9.461 32.062 8.375 1 39 105 GLU A C 1
ATOM 859 O O . GLU A 1 105 ? 9.086 31.016 7.848 1 39 105 GLU A O 1
ATOM 864 N N . SER A 1 106 ? 10.109 3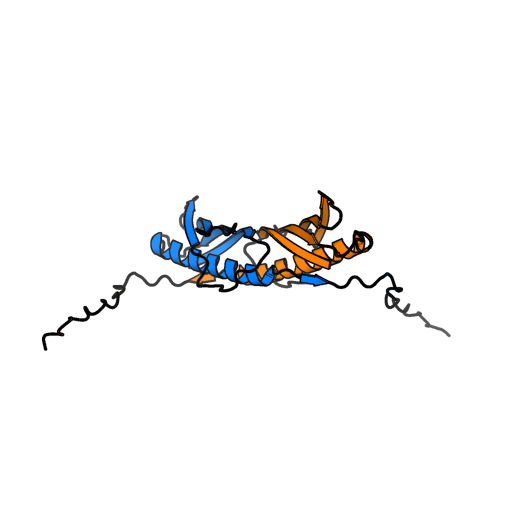3.094 7.551 1 36.62 106 SER A N 1
ATOM 865 C CA . SER A 1 106 ? 10.484 33.344 6.16 1 36.62 106 SER A CA 1
ATOM 866 C C . SER A 1 106 ? 11.172 32.125 5.555 1 36.62 106 SER A C 1
ATOM 868 O O . SER A 1 106 ? 12.211 31.688 6.043 1 36.62 106 SER A O 1
ATOM 870 N N . CYS A 1 107 ? 10.555 31.219 5.273 1 34.94 107 CYS A N 1
ATOM 871 C CA . CYS A 1 107 ? 11.211 30.219 4.434 1 34.94 107 CYS A CA 1
ATOM 872 C C . CYS A 1 107 ? 12.125 30.891 3.416 1 34.94 107 CYS A C 1
ATOM 874 O O . CYS A 1 107 ? 11.656 31.562 2.496 1 34.94 107 CYS A O 1
ATOM 876 N N . ASN A 1 108 ? 13.258 31.5 3.865 1 31.5 108 ASN A N 1
ATOM 877 C CA . ASN A 1 108 ? 14.305 31.891 2.93 1 31.5 108 ASN A CA 1
ATOM 878 C C . ASN A 1 108 ? 14.547 30.828 1.871 1 31.5 108 ASN A C 1
ATOM 880 O O . ASN A 1 108 ? 15.062 29.75 2.178 1 31.5 108 ASN A O 1
ATOM 884 N N . TYR A 1 109 ? 13.617 30.703 0.973 1 30.33 109 TYR A N 1
ATOM 885 C CA . TYR A 1 109 ? 13.945 30.078 -0.304 1 30.33 109 TYR A CA 1
ATOM 886 C C . TYR A 1 109 ? 15.312 30.531 -0.801 1 30.33 109 TYR A C 1
ATOM 888 O O . TYR A 1 109 ? 15.602 31.719 -0.82 1 30.33 109 TYR A O 1
ATOM 896 N N . PHE A 1 110 ? 16.453 29.797 -0.572 1 28.25 110 PHE A N 1
ATOM 897 C CA . PHE A 1 110 ? 17.703 30.031 -1.279 1 28.25 110 PHE A CA 1
ATOM 898 C C . PHE A 1 110 ? 17.438 30.469 -2.711 1 28.25 110 PHE A C 1
ATOM 900 O O . PHE A 1 110 ? 16.766 29.781 -3.471 1 28.25 110 PHE A O 1
ATOM 907 N N . GLY A 1 111 ? 17.188 31.812 -2.938 1 25.7 111 GLY A N 1
ATOM 908 C CA . GLY A 1 111 ? 17.203 32.562 -4.18 1 25.7 111 GLY A CA 1
ATOM 909 C C . GLY A 1 111 ? 18.219 32.031 -5.18 1 25.7 111 GLY A C 1
ATOM 910 O O . GLY A 1 111 ? 19.297 31.578 -4.797 1 25.7 111 GLY A O 1
ATOM 911 N N . SER A 1 112 ? 17.75 31.453 -6.254 1 26.08 112 SER A N 1
ATOM 912 C CA . SER A 1 112 ? 18.5 31.266 -7.492 1 26.08 112 SER A CA 1
ATOM 913 C C . SER A 1 112 ? 19.406 32.469 -7.781 1 26.08 112 SER A C 1
ATOM 915 O O . SER A 1 112 ? 18.922 33.594 -7.914 1 26.08 112 SER A O 1
ATOM 917 N N . GLU A 1 113 ? 20.578 32.562 -7.121 1 29.47 113 GLU A N 1
ATOM 918 C CA . GLU A 1 113 ? 21.578 33.438 -7.699 1 29.47 113 GLU A CA 1
ATOM 919 C C . GLU A 1 113 ? 21.531 33.406 -9.227 1 29.47 113 GLU A C 1
ATOM 921 O O . GLU A 1 113 ? 21.562 32.344 -9.828 1 29.47 113 GLU A O 1
ATOM 926 N N . LYS A 1 114 ? 21.016 34.469 -9.906 1 31.47 114 LYS A N 1
ATOM 927 C CA . LYS A 1 114 ? 21.172 34.969 -11.273 1 31.47 114 LYS A CA 1
ATOM 928 C C . LYS A 1 114 ? 22.625 34.875 -11.734 1 31.47 114 LYS A C 1
ATOM 930 O O . LYS A 1 114 ? 23.516 35.375 -11.062 1 31.47 114 LYS A O 1
ATOM 935 N N . ILE A 1 115 ? 23.031 33.781 -12.391 1 28.33 115 ILE A N 1
ATOM 936 C CA . ILE A 1 115 ? 24.281 33.812 -13.141 1 28.33 115 ILE A CA 1
ATOM 937 C C . ILE A 1 115 ? 24.328 35.125 -13.961 1 28.33 115 ILE A C 1
ATOM 939 O O . ILE A 1 115 ? 23.484 35.344 -14.828 1 28.33 115 ILE A O 1
ATOM 943 N N . SER A 1 116 ? 24.516 36.188 -13.273 1 22.81 116 SER A N 1
ATOM 944 C CA . SER A 1 116 ? 24.906 37.438 -13.922 1 22.81 116 SER A CA 1
ATOM 945 C C . SER A 1 116 ? 25.938 37.188 -15.008 1 22.81 116 SER A C 1
ATOM 947 O O . SER A 1 116 ? 26.953 36.531 -14.766 1 22.81 116 SER A O 1
ATOM 949 N N . ASP A 1 117 ? 25.438 37.094 -16.312 1 27.59 117 ASP A N 1
ATOM 950 C CA . ASP A 1 117 ? 26.234 37.281 -17.516 1 27.59 117 ASP A CA 1
ATOM 951 C C . ASP A 1 117 ? 27.203 38.438 -17.375 1 27.59 117 ASP A C 1
ATOM 953 O O . ASP A 1 117 ? 26.797 39.594 -17.484 1 27.59 117 ASP A O 1
ATOM 957 N N . THR A 1 118 ? 27.844 38.625 -16.203 1 23.16 118 THR A N 1
ATOM 958 C CA . THR A 1 118 ? 28.859 39.656 -16.281 1 23.16 118 THR A CA 1
ATOM 959 C C . THR A 1 118 ? 29.906 39.312 -17.359 1 23.16 118 THR A C 1
ATOM 961 O O . THR A 1 118 ? 30.766 38.438 -17.125 1 23.16 118 THR A O 1
ATOM 964 N N . LEU A 1 119 ? 29.453 38.812 -18.656 1 23.77 119 LEU A N 1
ATOM 965 C CA . LEU A 1 119 ? 30.375 39.188 -19.734 1 23.77 119 LEU A CA 1
ATOM 966 C C . LEU A 1 119 ? 30.562 40.688 -19.812 1 23.77 119 LEU A C 1
ATOM 968 O O . LEU A 1 119 ? 29.688 41.406 -20.281 1 23.77 119 LEU A O 1
ATOM 972 N N . SER A 1 120 ? 30.75 41.312 -18.641 1 21.48 120 SER A N 1
ATOM 973 C CA . SER A 1 120 ? 31.281 42.656 -18.734 1 21.48 120 SER A CA 1
ATOM 974 C C . SER A 1 120 ? 32.5 42.688 -19.641 1 21.48 120 SER A C 1
ATOM 976 O O . SER A 1 120 ? 33.312 41.75 -19.672 1 21.48 120 SER A O 1
ATOM 978 N N . ASN A 1 121 ? 32.719 43.906 -20.219 1 23.58 121 ASN A N 1
ATOM 979 C CA . ASN A 1 121 ? 33.906 44.719 -20.438 1 23.58 121 ASN A CA 1
ATOM 980 C C . ASN A 1 121 ? 34.719 44.875 -19.156 1 23.58 121 ASN A C 1
ATOM 982 O O . ASN A 1 121 ? 34.156 45 -18.062 1 23.58 121 ASN A O 1
ATOM 986 N N . MET B 1 1 ? 1.461 18.219 15.203 1 90.88 1 MET B N 1
ATOM 987 C CA . MET B 1 1 ? 0.453 17.641 14.32 1 90.88 1 MET B CA 1
ATOM 988 C C . MET B 1 1 ? 0.774 16.172 14.016 1 90.88 1 MET B C 1
ATOM 990 O O . MET B 1 1 ? 1.94 15.82 13.852 1 90.88 1 MET B O 1
ATOM 994 N N . GLN B 1 2 ? -0.311 15.305 13.938 1 93.38 2 GLN B N 1
ATOM 995 C CA . GLN B 1 2 ? -0.129 13.891 13.609 1 93.38 2 GLN B CA 1
ATOM 996 C C . GLN B 1 2 ? -0.899 13.523 12.344 1 93.38 2 GLN B C 1
ATOM 998 O O . GLN B 1 2 ? -2.031 13.969 12.148 1 93.38 2 GLN B O 1
ATOM 1003 N N . ILE B 1 3 ? -0.25 12.766 11.531 1 95.75 3 ILE B N 1
ATOM 1004 C CA . ILE B 1 3 ? -0.877 12.273 10.312 1 95.75 3 ILE B CA 1
ATOM 1005 C C . ILE B 1 3 ? -1.104 10.766 10.422 1 95.75 3 ILE B C 1
ATOM 1007 O O . ILE B 1 3 ? -0.155 10 10.602 1 95.75 3 ILE B O 1
ATOM 1011 N N . TYR B 1 4 ? -2.352 10.344 10.32 1 96 4 TYR B N 1
ATOM 1012 C CA . TYR B 1 4 ? -2.736 8.938 10.344 1 96 4 TYR B CA 1
ATOM 1013 C C . TYR B 1 4 ? -3.232 8.484 8.977 1 96 4 TYR B C 1
ATOM 1015 O O . TYR B 1 4 ? -3.955 9.219 8.297 1 96 4 TYR B O 1
ATOM 1023 N N . ILE B 1 5 ? -2.871 7.293 8.625 1 96.69 5 ILE B N 1
ATOM 1024 C CA . ILE B 1 5 ? -3.375 6.664 7.41 1 96.69 5 ILE B CA 1
ATOM 1025 C C . ILE B 1 5 ? -4.371 5.566 7.77 1 96.69 5 ILE B C 1
ATOM 1027 O O . ILE B 1 5 ? -4.105 4.746 8.648 1 96.69 5 ILE B O 1
ATOM 1031 N N . GLU B 1 6 ? -5.496 5.598 7.066 1 96.06 6 GLU B N 1
ATOM 1032 C CA . GLU B 1 6 ? -6.555 4.633 7.34 1 96.06 6 GLU B CA 1
ATOM 1033 C C . GLU B 1 6 ? -6.797 3.725 6.137 1 96.06 6 GLU B C 1
ATOM 1035 O O . GLU B 1 6 ? -7.121 2.545 6.297 1 96.06 6 GLU B O 1
ATOM 1040 N N . LYS B 1 7 ? -6.77 4.23 4.973 1 97.44 7 LYS B N 1
ATOM 1041 C CA . LYS B 1 7 ? -7.031 3.48 3.748 1 97.44 7 LYS B CA 1
ATOM 1042 C C . LYS B 1 7 ? -5.984 3.787 2.682 1 97.44 7 LYS B C 1
ATOM 1044 O O . LYS B 1 7 ? -5.551 4.934 2.539 1 97.44 7 LYS B O 1
ATOM 1049 N N . ILE B 1 8 ? -5.641 2.799 1.978 1 98 8 ILE B N 1
ATOM 1050 C CA . ILE B 1 8 ? -4.715 2.943 0.859 1 98 8 ILE B CA 1
ATOM 1051 C C . ILE B 1 8 ? -5.242 2.176 -0.351 1 98 8 ILE B C 1
ATOM 1053 O O . ILE B 1 8 ? -5.75 1.061 -0.211 1 98 8 ILE B O 1
ATOM 1057 N N . GLY B 1 9 ? -5.156 2.764 -1.48 1 98 9 GLY B N 1
ATOM 1058 C CA . GLY B 1 9 ? -5.371 2.107 -2.76 1 98 9 GLY B CA 1
ATOM 1059 C C . GLY B 1 9 ? -4.273 2.385 -3.768 1 98 9 GLY B C 1
ATOM 1060 O O . GLY B 1 9 ? -3.787 3.514 -3.871 1 98 9 GLY B O 1
ATOM 1061 N N . MET B 1 10 ? -3.896 1.334 -4.461 1 96.81 10 MET B N 1
ATOM 1062 C CA . MET B 1 10 ? -2.863 1.511 -5.477 1 96.81 10 MET B CA 1
ATOM 1063 C C . MET B 1 10 ? -3.174 0.68 -6.719 1 96.81 10 MET B C 1
ATOM 1065 O O . MET B 1 10 ? -3.566 -0.482 -6.609 1 96.81 10 MET B O 1
ATOM 1069 N N . ILE B 1 11 ? -3.086 1.29 -7.793 1 95.62 11 ILE B N 1
ATOM 1070 C CA . ILE B 1 11 ? -2.973 0.619 -9.086 1 95.62 11 ILE B CA 1
ATOM 1071 C C . ILE B 1 11 ? -1.592 0.882 -9.68 1 95.62 11 ILE B C 1
ATOM 1073 O O . ILE B 1 11 ? -1.142 2.029 -9.742 1 95.62 11 ILE B O 1
ATOM 1077 N N . ARG B 1 12 ? -0.895 -0.152 -10.062 1 91.38 12 ARG B N 1
ATOM 1078 C CA . ARG B 1 12 ? 0.464 0.007 -10.57 1 91.38 12 ARG B CA 1
ATOM 1079 C C . ARG B 1 12 ? 0.672 -0.812 -11.836 1 91.38 12 ARG B C 1
ATOM 1081 O O . ARG B 1 12 ? -0.014 -1.813 -12.055 1 91.38 12 ARG B O 1
ATOM 1088 N N . PRO B 1 13 ? 1.661 -0.354 -12.633 1 88.19 13 PRO B N 1
ATOM 1089 C CA . PRO B 1 13 ? 2.096 -1.212 -13.734 1 88.19 13 PRO B CA 1
ATOM 1090 C C . PRO B 1 13 ? 2.867 -2.441 -13.258 1 88.19 13 PRO B C 1
ATOM 1092 O O . PRO B 1 13 ? 3.357 -2.467 -12.125 1 88.19 13 PRO B O 1
ATOM 1095 N N . TYR B 1 14 ? 3.004 -3.441 -14.109 1 85.88 14 TYR B N 1
ATOM 1096 C CA . TYR B 1 14 ? 3.697 -4.676 -13.758 1 85.88 14 TYR B CA 1
ATOM 1097 C C . TYR B 1 14 ? 5.191 -4.43 -13.57 1 85.88 14 TYR B C 1
ATOM 1099 O O . TYR B 1 14 ? 5.801 -4.957 -12.641 1 85.88 14 TYR B O 1
ATOM 1107 N N . SER B 1 15 ? 5.68 -3.611 -14.438 1 81.06 15 SER B N 1
ATOM 1108 C CA . SER B 1 15 ? 7.109 -3.334 -14.359 1 81.06 15 SER B CA 1
ATOM 1109 C C . SER B 1 15 ? 7.391 -2.154 -13.43 1 81.06 15 SER B C 1
ATOM 1111 O O . SER B 1 15 ? 6.648 -1.171 -13.43 1 81.06 15 SER B O 1
ATOM 1113 N N . ASN B 1 16 ? 8.453 -2.373 -12.57 1 76.69 16 ASN B N 1
ATOM 1114 C CA . ASN B 1 16 ? 8.891 -1.254 -11.742 1 76.69 16 ASN B CA 1
ATOM 1115 C C . ASN B 1 16 ? 9.516 -0.146 -12.586 1 76.69 16 ASN B C 1
ATOM 1117 O O . ASN B 1 16 ? 10.25 -0.423 -13.539 1 76.69 16 ASN B O 1
ATOM 1121 N N . PRO B 1 17 ? 9.148 1.066 -12.18 1 70.5 17 PRO B N 1
ATOM 1122 C CA . PRO B 1 17 ? 9.828 2.16 -12.883 1 70.5 17 PRO B CA 1
ATOM 1123 C C . PRO B 1 17 ? 11.336 2.148 -12.68 1 70.5 17 PRO B C 1
ATOM 1125 O O . PRO B 1 17 ? 11.82 1.82 -11.594 1 70.5 17 PRO B O 1
ATOM 1128 N N . LYS B 1 18 ? 12.125 2.129 -13.758 1 65.19 18 LYS B N 1
ATOM 1129 C CA . LYS B 1 18 ? 13.586 2.088 -13.719 1 65.19 18 LYS B CA 1
ATOM 1130 C C . LYS B 1 18 ? 14.148 3.197 -12.836 1 65.19 18 LYS B C 1
ATOM 1132 O O . LYS B 1 18 ? 15.117 2.986 -12.109 1 65.19 18 LYS B O 1
ATOM 1137 N N . ASN B 1 19 ? 13.75 4.551 -12.977 1 57.06 19 ASN B N 1
ATOM 1138 C CA . ASN B 1 19 ? 14.164 5.664 -12.133 1 57.06 19 ASN B CA 1
ATOM 1139 C C . ASN B 1 19 ? 13.031 6.137 -11.227 1 57.06 19 ASN B C 1
ATOM 1141 O O . ASN B 1 19 ? 12.039 6.691 -11.703 1 57.06 19 ASN B O 1
ATOM 1145 N N . LYS B 1 20 ? 12.984 5.785 -9.961 1 55.16 20 LYS B N 1
ATOM 1146 C CA . LYS B 1 20 ? 11.93 6.027 -8.977 1 55.16 20 LYS B CA 1
ATOM 1147 C C . LYS B 1 20 ? 11.547 7.504 -8.938 1 55.16 20 LYS B C 1
ATOM 1149 O O . LYS B 1 20 ? 10.359 7.84 -8.953 1 55.16 20 LYS B O 1
ATOM 1154 N N . LYS B 1 21 ? 12.445 8.438 -8.484 1 51.5 21 LYS B N 1
ATOM 1155 C CA . LYS B 1 21 ? 12.164 9.859 -8.336 1 51.5 21 LYS B CA 1
ATOM 1156 C C . LYS B 1 21 ? 11.766 10.484 -9.672 1 51.5 21 LYS B C 1
ATOM 1158 O O . LYS B 1 21 ? 10.844 11.305 -9.727 1 51.5 21 LYS B O 1
ATOM 1163 N N . LEU B 1 22 ? 12.75 10.445 -10.547 1 50.16 22 LEU B N 1
ATOM 1164 C CA . LEU B 1 22 ? 12.805 11.258 -11.758 1 50.16 22 LEU B CA 1
ATOM 1165 C C . LEU B 1 22 ? 11.547 11.078 -12.602 1 50.16 22 LEU B C 1
ATOM 1167 O O . LEU B 1 22 ? 11.031 12.047 -13.164 1 50.16 22 LEU B O 1
ATOM 1171 N N . ASN B 1 23 ? 11.141 9.727 -12.797 1 53.88 23 ASN B N 1
ATOM 1172 C CA . ASN B 1 23 ? 10.32 9.469 -13.977 1 53.88 23 ASN B CA 1
ATOM 1173 C C . ASN B 1 23 ? 8.836 9.445 -13.633 1 53.88 23 ASN B C 1
ATOM 1175 O O . ASN B 1 23 ? 7.996 9.188 -14.5 1 53.88 23 ASN B O 1
ATOM 1179 N N . LEU B 1 24 ? 8.625 9.719 -12.289 1 64 24 LEU B N 1
ATOM 1180 C CA . LEU B 1 24 ? 7.172 9.648 -12.164 1 64 24 LEU B CA 1
ATOM 1181 C C . LEU B 1 24 ? 6.562 11.047 -12.18 1 64 24 LEU B C 1
ATOM 1183 O O . LEU B 1 24 ? 6.816 11.852 -11.273 1 64 24 LEU B O 1
ATOM 1187 N N . GLU B 1 25 ? 6.605 11.805 -13.281 1 78.19 25 GLU B N 1
ATOM 1188 C CA . GLU B 1 25 ? 5.762 12.992 -13.312 1 78.19 25 GLU B CA 1
ATOM 1189 C C . GLU B 1 25 ? 4.414 12.734 -12.641 1 78.19 25 GLU B C 1
ATOM 1191 O O . GLU B 1 25 ? 3.52 12.141 -13.242 1 78.19 25 GLU B O 1
ATOM 1196 N N . ILE B 1 26 ? 4.379 13.164 -11.312 1 86.5 26 ILE B N 1
ATOM 1197 C CA . ILE B 1 26 ? 3.203 12.844 -10.508 1 86.5 26 ILE B CA 1
ATOM 1198 C C . ILE B 1 26 ? 2.365 14.109 -10.305 1 86.5 26 ILE B C 1
ATOM 1200 O O . ILE B 1 26 ? 2.898 15.164 -9.961 1 86.5 26 ILE B O 1
ATOM 1204 N N . ASP B 1 27 ? 1.076 13.969 -10.648 1 91.69 27 ASP B N 1
ATOM 1205 C CA . ASP B 1 27 ? 0.063 14.914 -10.195 1 91.69 27 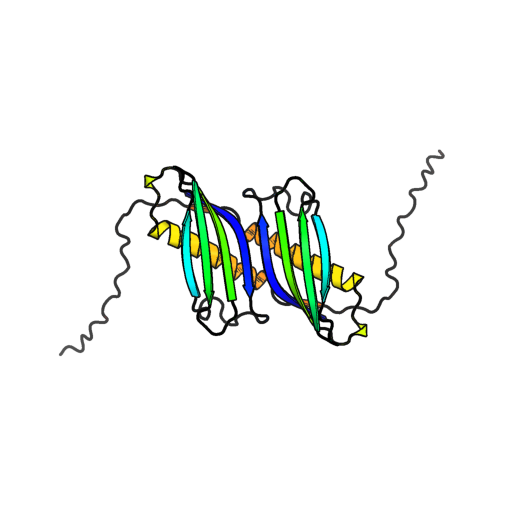ASP B CA 1
ATOM 1206 C C . ASP B 1 27 ? -0.559 14.461 -8.875 1 91.69 27 ASP B C 1
ATOM 1208 O O . ASP B 1 27 ? -0.709 13.258 -8.633 1 91.69 27 ASP B O 1
ATOM 1212 N N . TRP B 1 28 ? -0.735 15.508 -8.008 1 94.31 28 TRP B N 1
ATOM 1213 C CA . TRP B 1 28 ? -1.309 15.125 -6.727 1 94.31 28 TRP B C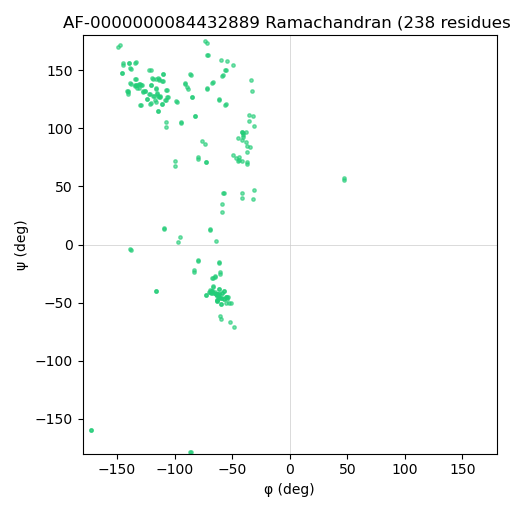A 1
ATOM 1214 C C . TRP B 1 28 ? -2.334 16.156 -6.258 1 94.31 28 TRP B C 1
ATOM 1216 O O . TRP B 1 28 ? -2.338 17.297 -6.727 1 94.31 28 TRP B O 1
ATOM 1226 N N . SER B 1 29 ? -3.244 15.68 -5.41 1 97 29 SER B N 1
ATOM 1227 C CA . SER B 1 29 ? -4.223 16.547 -4.758 1 97 29 SER B CA 1
ATOM 1228 C C . SER B 1 29 ? -4.543 16.062 -3.35 1 97 29 SER B C 1
ATOM 1230 O O . SER B 1 29 ? -4.477 14.859 -3.074 1 97 29 SER B O 1
ATOM 1232 N N . VAL B 1 30 ? -4.836 17.031 -2.475 1 97.38 30 VAL B N 1
ATOM 1233 C CA . VAL B 1 30 ? -5.324 16.734 -1.132 1 97.38 30 VAL B CA 1
ATOM 1234 C C . VAL B 1 30 ? -6.652 17.438 -0.892 1 97.38 30 VAL B C 1
ATOM 1236 O O . VAL B 1 30 ? -6.762 18.656 -1.095 1 97.38 30 VAL B O 1
ATOM 1239 N N . GLU B 1 31 ? -7.633 16.656 -0.513 1 96.75 31 GLU B N 1
ATOM 1240 C CA . GLU B 1 31 ? -8.938 17.188 -0.131 1 96.75 31 GLU B CA 1
ATOM 1241 C C . GLU B 1 31 ? -9.219 16.953 1.351 1 96.75 31 GLU B C 1
ATOM 1243 O O . GLU B 1 31 ? -8.805 15.945 1.914 1 96.75 31 GLU B O 1
ATOM 1248 N N . TYR B 1 32 ? -9.844 17.969 1.962 1 94.31 32 TYR B N 1
ATOM 1249 C CA . TYR B 1 32 ? -10.164 17.891 3.383 1 94.31 32 TYR B CA 1
ATOM 1250 C C . TYR B 1 32 ? -11.672 17.875 3.605 1 94.31 32 TYR B C 1
ATOM 1252 O O . TYR B 1 32 ? -12.422 18.547 2.891 1 94.31 32 TYR B O 1
ATOM 1260 N N . TYR B 1 33 ? -12.039 17.047 4.645 1 90.69 33 TYR B N 1
ATOM 1261 C CA . TYR B 1 33 ? -13.461 17.031 4.988 1 90.69 33 TYR B CA 1
ATOM 1262 C C . TYR B 1 33 ? -13.656 16.766 6.477 1 90.69 33 TYR B C 1
ATOM 1264 O O . TYR B 1 33 ? -12.695 16.469 7.191 1 90.69 33 TYR B O 1
ATOM 1272 N N . ASP B 1 34 ? -14.961 16.922 7.074 1 74.19 34 ASP B N 1
ATOM 1273 C CA . ASP B 1 34 ? -15.344 16.719 8.469 1 74.19 34 ASP B CA 1
ATOM 1274 C C . ASP B 1 34 ? -14.367 17.391 9.422 1 74.19 34 ASP B C 1
ATOM 1276 O O . ASP B 1 34 ? -13.703 16.734 10.219 1 74.19 34 ASP B O 1
ATOM 1280 N N . TH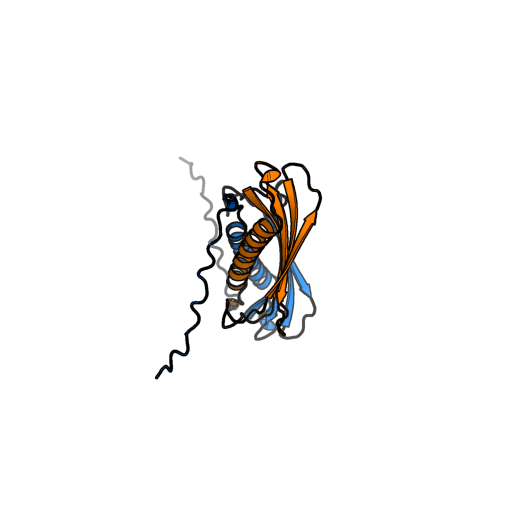R B 1 35 ? -14.227 18.625 9.234 1 63.38 35 THR B N 1
ATOM 1281 C CA . THR B 1 35 ? -13.234 19.391 9.969 1 63.38 35 THR B CA 1
ATOM 1282 C C . THR B 1 35 ? -13.734 19.734 11.375 1 63.38 35 THR B C 1
ATOM 1284 O O . THR B 1 35 ? -14.688 20.5 11.523 1 63.38 35 THR B O 1
ATOM 1287 N N . ASP B 1 36 ? -13.664 18.641 12.148 1 68.62 36 ASP B N 1
ATOM 1288 C CA . ASP B 1 36 ? -13.867 19.078 13.531 1 68.62 36 ASP B CA 1
ATOM 1289 C C . ASP B 1 36 ? -12.641 19.812 14.062 1 68.62 36 ASP B C 1
ATOM 1291 O O . ASP B 1 36 ? -11.617 19.891 13.375 1 68.62 36 ASP B O 1
ATOM 1295 N N . LEU B 1 37 ? -12.68 20.375 15.273 1 67.69 37 LEU B N 1
ATOM 1296 C CA . LEU B 1 37 ? -11.727 21.328 15.836 1 67.69 37 LEU B CA 1
ATOM 1297 C C . LEU B 1 37 ? -10.336 20.719 15.906 1 67.69 37 LEU B C 1
ATOM 1299 O O . LEU B 1 37 ? -9.328 21.422 15.773 1 67.69 37 LEU B O 1
ATOM 1303 N N . ARG B 1 38 ? -10.164 19.438 15.984 1 84.12 38 ARG B N 1
ATOM 1304 C CA . ARG B 1 38 ? -8.797 18.953 16.172 1 84.12 38 ARG B CA 1
ATOM 1305 C C . ARG B 1 38 ? -8.523 17.734 15.305 1 84.12 38 ARG B C 1
ATOM 1307 O O . ARG B 1 38 ? -7.406 17.219 15.281 1 84.12 38 ARG B O 1
ATOM 1314 N N . GLU B 1 39 ? -9.562 17.266 14.609 1 89.94 39 GLU B N 1
ATOM 1315 C CA . GLU B 1 39 ? -9.383 16.141 13.703 1 89.94 39 GLU B CA 1
ATOM 1316 C C . GLU B 1 39 ? -9.938 16.438 12.32 1 89.94 39 GLU B C 1
ATOM 1318 O O . GLU B 1 39 ? -11.109 16.812 12.172 1 89.94 39 GLU B O 1
ATOM 1323 N N . ILE B 1 40 ? -9.109 16.391 11.375 1 93.31 40 ILE B N 1
ATOM 1324 C CA . ILE B 1 40 ? -9.477 16.656 9.992 1 93.31 40 ILE B CA 1
ATOM 1325 C C . ILE B 1 40 ? -9.242 15.422 9.141 1 93.31 40 ILE B C 1
ATOM 1327 O O . ILE B 1 40 ? -8.141 14.859 9.141 1 93.31 40 ILE B O 1
ATOM 1331 N N . ARG B 1 41 ? -10.258 15.023 8.414 1 95.44 41 ARG B N 1
ATOM 1332 C CA . ARG B 1 41 ? -10.086 13.906 7.488 1 95.44 41 ARG B CA 1
ATOM 1333 C C . ARG B 1 41 ? -9.547 14.383 6.141 1 95.44 41 ARG B C 1
ATOM 1335 O O . ARG B 1 41 ? -9.859 15.492 5.703 1 95.44 41 ARG B O 1
ATOM 1342 N N . TYR B 1 42 ? -8.742 13.539 5.539 1 96.38 42 TYR B N 1
ATOM 1343 C CA . TYR B 1 42 ? -8.18 13.945 4.254 1 96.38 42 TYR B CA 1
ATOM 1344 C C . TYR B 1 42 ? -8.195 12.789 3.264 1 96.38 42 TYR B C 1
ATOM 1346 O O . TYR B 1 42 ? -8.195 11.617 3.662 1 96.38 42 TYR B O 1
ATOM 1354 N N . ASP B 1 43 ? -8.297 13.133 1.946 1 97.94 43 ASP B N 1
ATOM 1355 C CA . ASP B 1 43 ? -8.008 12.258 0.813 1 97.94 43 ASP B CA 1
ATOM 1356 C C . ASP B 1 43 ? -6.824 12.789 0.001 1 97.94 43 ASP B C 1
ATOM 1358 O O . ASP B 1 43 ? -6.832 13.945 -0.434 1 97.94 43 ASP B O 1
ATOM 1362 N N . CYS B 1 44 ? -5.848 12.023 -0.146 1 98.38 44 CYS B N 1
ATOM 1363 C CA . CYS B 1 44 ? -4.703 12.359 -0.989 1 98.38 44 CYS B CA 1
ATOM 1364 C C . CYS B 1 44 ? -4.621 11.43 -2.195 1 98.38 44 CYS B C 1
ATOM 1366 O O . CYS B 1 44 ? -4.605 10.211 -2.043 1 98.38 44 CYS B O 1
ATOM 1368 N N . ILE B 1 45 ? -4.555 12.023 -3.375 1 97.69 45 ILE B N 1
ATOM 1369 C CA . ILE B 1 45 ? -4.5 11.234 -4.605 1 97.69 45 ILE B CA 1
ATOM 1370 C C . ILE B 1 45 ? -3.23 11.586 -5.379 1 97.69 45 ILE B C 1
ATOM 1372 O O . ILE B 1 45 ? -2.896 12.758 -5.547 1 97.69 45 ILE B O 1
ATOM 1376 N N . LEU B 1 46 ? -2.477 10.547 -5.773 1 94.44 46 LEU B N 1
ATOM 1377 C CA . LEU B 1 46 ? -1.333 10.656 -6.672 1 94.44 46 LEU B CA 1
ATOM 1378 C C . LEU B 1 46 ? -1.586 9.906 -7.973 1 94.44 46 LEU B C 1
ATOM 1380 O O . LEU B 1 46 ? -2.053 8.766 -7.953 1 94.44 46 LEU B O 1
ATOM 1384 N N . LYS B 1 47 ? -1.279 10.547 -9.07 1 91.75 47 LYS B N 1
ATOM 1385 C CA . LYS B 1 47 ? -1.431 9.93 -10.383 1 91.75 47 LYS B CA 1
ATOM 1386 C C . LYS B 1 47 ? -0.239 10.25 -11.281 1 91.75 47 LYS B C 1
ATOM 1388 O O . LYS B 1 47 ? 0.266 11.375 -11.273 1 91.75 47 LYS B O 1
ATOM 1393 N N . SER B 1 48 ? 0.149 9.234 -11.969 1 86.62 48 SER B N 1
ATOM 1394 C CA . SER B 1 48 ? 1.184 9.492 -12.969 1 86.62 48 SER B CA 1
ATOM 1395 C C . SER B 1 48 ? 0.624 10.266 -14.156 1 86.62 48 SER B C 1
ATOM 1397 O O . SER B 1 48 ? -0.489 9.992 -14.609 1 86.62 48 SER B O 1
ATOM 1399 N N . ILE B 1 49 ? 1.357 11.273 -14.539 1 78.56 49 ILE B N 1
ATOM 1400 C CA . ILE B 1 49 ? 0.947 12.086 -15.688 1 78.56 49 ILE B CA 1
ATOM 1401 C C . ILE B 1 49 ? 1.401 11.414 -16.984 1 78.56 49 ILE B C 1
ATOM 1403 O O . ILE B 1 49 ? 0.857 11.688 -18.047 1 78.56 49 ILE B O 1
ATOM 1407 N N . ASN B 1 50 ? 2.369 10.594 -16.828 1 75.44 50 ASN B N 1
ATOM 1408 C CA . ASN B 1 50 ? 2.854 9.898 -18.016 1 75.44 50 ASN B CA 1
ATOM 1409 C C . ASN B 1 50 ? 2.062 8.625 -18.281 1 75.44 50 ASN B C 1
ATOM 1411 O O . ASN B 1 50 ? 1.014 8.398 -17.672 1 75.44 50 ASN B O 1
ATOM 1415 N N . SER B 1 51 ? 2.383 7.91 -19.25 1 67.69 51 SER B N 1
ATOM 1416 C CA . SER B 1 51 ? 1.665 6.75 -19.766 1 67.69 51 SER B CA 1
ATOM 1417 C C . SER B 1 51 ? 1.741 5.574 -18.797 1 67.69 51 SER B C 1
ATOM 1419 O O . SER B 1 51 ? 1.347 4.457 -19.141 1 67.69 51 SER B O 1
ATOM 1421 N N . LEU B 1 52 ? 2.18 5.91 -17.578 1 75.75 52 LEU B N 1
ATOM 1422 C CA . LEU B 1 52 ? 2.186 4.812 -16.609 1 75.75 52 LEU B CA 1
ATOM 1423 C C . LEU B 1 52 ? 0.82 4.664 -15.953 1 75.75 52 LEU B C 1
ATOM 1425 O O . LEU B 1 52 ? 0.191 5.66 -15.586 1 75.75 52 LEU B O 1
ATOM 1429 N N . ASP B 1 53 ? 0.245 3.529 -15.969 1 83.94 53 ASP B N 1
ATOM 1430 C CA . ASP B 1 53 ? -1 3.244 -15.258 1 83.94 53 ASP B CA 1
ATOM 1431 C C . ASP B 1 53 ? -0.768 3.158 -13.75 1 83.94 53 ASP B C 1
ATOM 1433 O O . ASP B 1 53 ? -0.677 2.061 -13.195 1 83.94 53 ASP B O 1
ATOM 1437 N N . LEU B 1 54 ? -0.499 4.316 -13.172 1 90.94 54 LEU B N 1
ATOM 1438 C CA . LEU B 1 54 ? -0.259 4.398 -11.742 1 90.94 54 LEU B CA 1
ATOM 1439 C C . LEU B 1 54 ? -1.265 5.328 -11.07 1 90.94 54 LEU B C 1
ATOM 1441 O O . LEU B 1 54 ? -1.439 6.473 -11.5 1 90.94 54 LEU B O 1
ATOM 1445 N N . SER B 1 55 ? -1.949 4.848 -10.195 1 94 55 SER B N 1
ATOM 1446 C CA . SER B 1 55 ? -2.822 5.621 -9.32 1 94 55 SER B CA 1
ATOM 1447 C C . SER B 1 55 ? -2.648 5.211 -7.863 1 94 55 SER B C 1
ATOM 1449 O O . SER B 1 55 ? -2.51 4.023 -7.562 1 94 55 SER B O 1
ATOM 1451 N N . PHE B 1 56 ? -2.607 6.195 -7.051 1 95.81 56 PHE B N 1
ATOM 1452 C CA . PHE B 1 56 ? -2.395 5.961 -5.629 1 95.81 56 PHE B CA 1
ATOM 1453 C C . PHE B 1 56 ? -3.266 6.895 -4.789 1 95.81 56 PHE B C 1
ATOM 1455 O O . PHE B 1 56 ? -3.344 8.094 -5.066 1 95.81 56 PHE B O 1
ATOM 1462 N N . LYS B 1 57 ? -3.932 6.297 -3.846 1 98.12 57 LYS B N 1
ATOM 1463 C CA . LYS B 1 57 ? -4.809 7.074 -2.977 1 98.12 57 LYS B CA 1
ATOM 1464 C C . LYS B 1 57 ? -4.582 6.727 -1.509 1 98.12 57 LYS B C 1
ATOM 1466 O O . LYS B 1 57 ? -4.461 5.551 -1.156 1 98.12 57 LYS B O 1
ATOM 1471 N N . VAL B 1 58 ? -4.5 7.711 -0.688 1 98.06 58 VAL B N 1
ATOM 1472 C CA . VAL B 1 58 ? -4.398 7.559 0.759 1 98.06 58 VAL B CA 1
ATOM 1473 C C . VAL B 1 58 ? -5.496 8.367 1.444 1 98.06 58 VAL B C 1
ATOM 1475 O O . VAL B 1 58 ? -5.727 9.531 1.096 1 98.06 58 VAL B O 1
ATOM 1478 N N . GLU B 1 59 ? -6.152 7.758 2.344 1 98.12 59 GLU B N 1
ATOM 1479 C CA . GLU B 1 59 ? -7.121 8.422 3.211 1 98.12 59 GLU B CA 1
ATOM 1480 C C . GLU B 1 59 ? -6.719 8.305 4.68 1 98.12 59 GLU B C 1
ATOM 1482 O O . GLU B 1 59 ? -6.184 7.273 5.102 1 98.12 59 GLU B O 1
ATOM 1487 N N . GLY B 1 60 ? -6.984 9.367 5.391 1 96.94 60 GLY B N 1
ATOM 1488 C CA . GLY B 1 60 ? -6.605 9.289 6.793 1 96.94 60 GLY B CA 1
ATOM 1489 C C . GLY B 1 60 ? -7.086 10.469 7.609 1 96.94 60 GLY B C 1
ATOM 1490 O O . GLY B 1 60 ? -8.102 11.086 7.277 1 96.94 60 GLY B O 1
ATOM 1491 N N . LEU B 1 61 ? -6.387 10.602 8.727 1 95 61 LEU B N 1
ATOM 1492 C CA . LEU B 1 61 ? -6.758 11.602 9.719 1 95 61 LEU B CA 1
ATOM 1493 C C . LEU B 1 61 ? -5.57 12.484 10.078 1 95 61 LEU B C 1
ATOM 1495 O O . LEU B 1 61 ? -4.457 11.992 10.266 1 95 61 LEU B O 1
ATOM 1499 N N . LEU B 1 62 ? -5.891 13.734 10.039 1 93.62 62 LEU B N 1
ATOM 1500 C CA . LEU B 1 62 ? -4.969 14.719 10.609 1 93.62 62 LEU B CA 1
ATOM 1501 C C . LEU B 1 62 ? -5.395 15.109 12.016 1 93.62 62 LEU B C 1
ATOM 1503 O O . LEU B 1 62 ? -6.527 15.555 12.227 1 93.62 62 LEU B O 1
ATOM 1507 N N . LYS B 1 63 ? -4.516 14.93 12.961 1 92.75 63 LYS B N 1
ATOM 1508 C CA . LYS B 1 63 ? -4.762 15.391 14.328 1 92.75 63 LYS B CA 1
ATOM 1509 C C . LYS B 1 63 ? -3.898 16.609 14.664 1 92.75 63 LYS B C 1
ATOM 1511 O O . LYS B 1 63 ? -2.67 16.531 14.594 1 92.75 63 LYS B O 1
ATOM 1516 N N . LEU B 1 64 ? -4.617 17.594 15.062 1 89.44 64 LEU B N 1
ATOM 1517 C CA . LEU B 1 64 ? -3.953 18.859 15.383 1 89.44 64 LEU B CA 1
ATOM 1518 C C . LEU B 1 64 ? -3.984 19.125 16.875 1 89.44 64 LEU B C 1
ATOM 1520 O O . LEU B 1 64 ? -4.902 18.688 17.578 1 89.44 64 LEU B O 1
ATOM 1524 N N . GLU B 1 65 ? -2.924 19.766 17.391 1 85.06 65 GLU B N 1
ATOM 1525 C CA . GLU B 1 65 ? -2.98 20.234 18.766 1 85.06 65 GLU B CA 1
ATOM 1526 C C . GLU B 1 65 ? -3.963 21.391 18.922 1 85.06 65 GLU B C 1
ATOM 1528 O O . GLU B 1 65 ? -4.656 21.5 19.938 1 85.06 65 GLU B O 1
ATOM 1533 N N . SER B 1 66 ? -3.93 22.266 17.938 1 81 66 SER B N 1
ATOM 1534 C CA . SER B 1 66 ? -4.883 23.375 17.844 1 81 66 SER B CA 1
ATOM 1535 C C . SER B 1 66 ? -5.238 23.672 16.406 1 81 66 SER B C 1
ATOM 1537 O O . SER B 1 66 ? -4.461 23.391 15.492 1 81 66 SER B O 1
ATOM 1539 N N . PHE B 1 67 ? -6.387 24.234 16.156 1 76.62 67 PHE B N 1
ATOM 1540 C CA . PHE B 1 67 ? -6.848 24.516 14.805 1 76.62 67 PHE B CA 1
ATOM 1541 C C . PHE B 1 67 ? -5.965 25.578 14.148 1 76.62 67 PHE B C 1
ATOM 1543 O O . PHE B 1 67 ? -5.84 25.594 12.922 1 76.62 67 PHE B O 1
ATOM 1550 N N . GLU B 1 68 ? -5.363 26.484 14.93 1 78 68 GLU B N 1
ATOM 1551 C CA . GLU B 1 68 ? -4.5 27.531 14.414 1 78 68 GLU B CA 1
ATOM 1552 C C . GLU B 1 68 ? -3.289 26.969 13.695 1 78 68 GLU B C 1
ATOM 1554 O O . GLU B 1 68 ? -2.664 27.641 12.875 1 78 68 GLU B O 1
ATOM 1559 N N . GLU B 1 69 ? -3.094 25.672 13.961 1 79.06 69 GLU B N 1
ATOM 1560 C CA . GLU B 1 69 ? -1.953 25 13.344 1 79.06 69 GLU B CA 1
ATOM 1561 C C . GLU B 1 69 ? -2.252 24.609 11.898 1 79.06 69 GLU B C 1
ATOM 1563 O O . GLU B 1 69 ? -1.337 24.328 11.117 1 79.06 69 GLU B O 1
ATOM 1568 N N . PHE B 1 70 ? -3.49 24.688 11.562 1 85.38 70 PHE B N 1
ATOM 1569 C CA . PHE B 1 70 ? -3.854 24.141 10.266 1 85.38 70 PHE B CA 1
ATOM 1570 C C . PHE B 1 70 ? -3.57 25.141 9.156 1 85.38 70 PHE B C 1
ATOM 1572 O O . PHE B 1 70 ? -4.133 26.234 9.141 1 85.38 70 PHE B O 1
ATOM 1579 N N . SER B 1 71 ? -2.686 24.875 8.422 1 88.19 71 SER B N 1
ATOM 1580 C CA . SER B 1 71 ? -2.426 25.5 7.129 1 88.19 71 SER B CA 1
ATOM 1581 C C . SER B 1 71 ? -2.596 24.516 5.988 1 88.19 71 SER B C 1
ATOM 1583 O O . SER B 1 71 ? -1.839 23.547 5.879 1 88.19 71 SER B O 1
ATOM 1585 N N . GLN B 1 72 ? -3.586 24.812 5.195 1 89.88 72 GLN B N 1
ATOM 1586 C CA . GLN B 1 72 ? -3.908 23.859 4.129 1 89.88 72 GLN B CA 1
ATOM 1587 C C . GLN B 1 72 ? -2.68 23.562 3.279 1 89.88 72 GLN B C 1
ATOM 1589 O O . GLN B 1 72 ? -2.434 22.406 2.928 1 89.88 72 GLN B O 1
ATOM 1594 N N . ALA B 1 73 ? -1.959 24.641 2.924 1 91 73 ALA B N 1
ATOM 1595 C CA . ALA B 1 73 ? -0.792 24.469 2.062 1 91 73 ALA B CA 1
ATOM 1596 C C . ALA B 1 73 ? 0.274 23.625 2.754 1 91 73 ALA B C 1
ATOM 1598 O O . ALA B 1 73 ? 0.783 22.656 2.174 1 91 73 ALA B O 1
ATOM 1599 N N . SER B 1 74 ? 0.616 23.922 3.967 1 92 74 SER B N 1
ATOM 1600 C CA . SER B 1 74 ? 1.663 23.219 4.695 1 92 74 SER B CA 1
ATOM 1601 C C . SER B 1 74 ? 1.245 21.781 5.008 1 92 74 SER B C 1
ATOM 1603 O O . SER B 1 74 ? 2.029 20.844 4.828 1 92 74 SER B O 1
ATOM 1605 N N . CYS B 1 75 ? 0.016 21.625 5.395 1 93.44 75 CYS B N 1
ATOM 1606 C CA . CYS B 1 75 ? -0.483 20.281 5.723 1 93.44 75 CYS B CA 1
ATOM 1607 C C . CYS B 1 75 ? -0.559 19.406 4.477 1 93.44 75 CYS B C 1
ATOM 1609 O O . CYS B 1 75 ? -0.194 18.234 4.516 1 93.44 75 CYS B O 1
ATOM 1611 N N . SER B 1 76 ? -0.994 20.047 3.418 1 95.75 76 SER B N 1
ATOM 1612 C CA . SER B 1 76 ? -1.08 19.312 2.168 1 95.75 76 SER B CA 1
ATOM 1613 C C . SER B 1 76 ? 0.292 18.812 1.723 1 95.75 76 SER B C 1
ATOM 1615 O O . SER B 1 76 ? 0.427 17.672 1.258 1 95.75 76 SER B O 1
ATOM 1617 N N . GLN B 1 77 ? 1.281 19.656 1.852 1 95.19 77 GLN B N 1
ATOM 1618 C CA . GLN B 1 77 ? 2.627 19.266 1.458 1 95.19 77 GLN B CA 1
ATOM 1619 C C . GLN B 1 77 ? 3.131 18.109 2.32 1 95.19 77 GLN B C 1
ATOM 1621 O O . GLN B 1 77 ? 3.746 17.172 1.81 1 95.19 77 GLN B O 1
ATOM 1626 N N . LEU B 1 78 ? 2.879 18.172 3.6 1 95.62 78 LEU B N 1
ATOM 1627 C CA . LEU B 1 78 ? 3.311 17.109 4.5 1 95.62 78 LEU B CA 1
ATOM 1628 C C . LEU B 1 78 ? 2.607 15.797 4.168 1 95.62 78 LEU B C 1
ATOM 1630 O O . LEU B 1 78 ? 3.232 14.734 4.176 1 95.62 78 LEU B O 1
ATOM 1634 N N . ILE B 1 79 ? 1.362 15.875 3.904 1 96.94 79 ILE B N 1
ATOM 1635 C CA . ILE B 1 79 ? 0.577 14.703 3.537 1 96.94 79 ILE B CA 1
ATOM 1636 C C . ILE B 1 79 ? 1.106 14.117 2.23 1 96.94 79 ILE B C 1
ATOM 1638 O O . ILE B 1 79 ? 1.28 12.898 2.113 1 96.94 79 ILE B O 1
ATOM 1642 N N . PHE B 1 80 ? 1.358 15 1.301 1 96.62 80 PHE B N 1
ATOM 1643 C CA . PHE B 1 80 ? 1.916 14.555 0.03 1 96.62 80 PHE B CA 1
ATOM 1644 C C . PHE B 1 80 ? 3.25 13.852 0.242 1 96.62 80 PHE B C 1
ATOM 1646 O O . PHE B 1 80 ? 3.48 12.773 -0.304 1 96.62 80 PHE B O 1
ATOM 1653 N N . ASP B 1 81 ? 4.086 14.453 0.915 1 94.88 81 ASP B N 1
ATOM 1654 C CA . ASP B 1 81 ? 5.398 13.859 1.152 1 94.88 81 ASP B CA 1
ATOM 1655 C C . ASP B 1 81 ? 5.273 12.469 1.767 1 94.88 81 ASP B C 1
ATOM 1657 O O . ASP B 1 81 ? 5.957 11.531 1.344 1 94.88 81 ASP B O 1
ATOM 1661 N N . LYS B 1 82 ? 4.441 12.344 2.719 1 95.88 82 LYS B N 1
ATOM 1662 C CA . LYS B 1 82 ? 4.223 11.047 3.35 1 95.88 82 LYS B CA 1
ATOM 1663 C C . LYS B 1 82 ? 3.656 10.039 2.352 1 95.88 82 LYS B C 1
ATOM 1665 O O . LYS B 1 82 ? 4.125 8.906 2.275 1 95.88 82 LYS B O 1
ATOM 1670 N N . ALA B 1 83 ? 2.666 10.484 1.657 1 96.62 83 ALA B N 1
ATOM 1671 C CA . ALA B 1 83 ? 2.047 9.617 0.663 1 96.62 83 ALA B CA 1
ATOM 1672 C C . ALA B 1 83 ? 3.062 9.172 -0.385 1 96.62 83 ALA B C 1
ATOM 1674 O O . ALA B 1 83 ? 3.066 8.008 -0.798 1 96.62 83 ALA B O 1
ATOM 1675 N N . PHE B 1 84 ? 3.83 10.094 -0.755 1 94.56 84 PHE B N 1
ATOM 1676 C CA . PHE B 1 84 ? 4.824 9.797 -1.777 1 94.56 84 PHE B CA 1
ATOM 1677 C C . PHE B 1 84 ? 5.844 8.789 -1.262 1 94.56 84 PHE B C 1
ATOM 1679 O O . PHE B 1 84 ? 6.219 7.855 -1.978 1 94.56 84 PHE B O 1
ATOM 1686 N N . ASP B 1 85 ? 6.23 8.945 -0.088 1 93.75 85 ASP B N 1
ATOM 1687 C CA . ASP B 1 85 ? 7.148 7.988 0.525 1 93.75 85 ASP B CA 1
ATOM 1688 C C . ASP B 1 85 ? 6.527 6.598 0.586 1 93.75 85 ASP B C 1
ATOM 1690 O O . ASP B 1 85 ? 7.199 5.598 0.312 1 93.75 85 ASP B O 1
ATOM 1694 N N . VAL B 1 86 ? 5.352 6.539 0.979 1 95.81 86 VAL B N 1
ATOM 1695 C CA . VAL B 1 86 ? 4.637 5.27 1.045 1 95.81 86 VAL B CA 1
ATOM 1696 C C . VAL B 1 86 ? 4.578 4.637 -0.343 1 95.81 86 VAL B C 1
ATOM 1698 O O . VAL B 1 86 ? 4.855 3.445 -0.501 1 95.81 86 VAL B O 1
ATOM 1701 N N . LEU B 1 87 ? 4.246 5.457 -1.316 1 94.12 87 LEU B N 1
ATOM 1702 C CA . LEU B 1 87 ? 4.172 4.977 -2.691 1 94.12 87 LEU B CA 1
ATOM 1703 C C . LEU B 1 87 ? 5.5 4.363 -3.125 1 94.12 87 LEU B C 1
ATOM 1705 O O . LEU B 1 87 ? 5.527 3.258 -3.674 1 94.12 87 LEU B O 1
ATOM 1709 N N . MET B 1 88 ? 6.527 5.043 -2.855 1 91.5 88 MET B N 1
ATOM 1710 C CA . MET B 1 88 ? 7.848 4.562 -3.246 1 91.5 88 MET B CA 1
ATOM 1711 C C . MET B 1 88 ? 8.188 3.258 -2.531 1 91.5 88 MET B C 1
ATOM 1713 O O . MET B 1 88 ? 8.75 2.342 -3.137 1 91.5 88 MET B O 1
ATOM 1717 N N . GLY B 1 89 ? 7.875 3.215 -1.294 1 92.94 89 GLY B N 1
ATOM 1718 C CA . GLY B 1 89 ? 8.07 1.976 -0.559 1 92.94 89 GLY B CA 1
ATOM 1719 C C . GLY B 1 89 ? 7.254 0.821 -1.111 1 92.94 89 GLY B C 1
ATOM 1720 O O . GLY B 1 89 ? 7.738 -0.311 -1.178 1 92.94 89 GLY B O 1
ATOM 1721 N N . MET B 1 90 ? 6.062 1.09 -1.529 1 93.31 90 MET B N 1
ATOM 1722 C CA . MET B 1 90 ? 5.164 0.06 -2.045 1 93.31 90 MET B CA 1
ATOM 1723 C C . MET B 1 90 ? 5.688 -0.512 -3.357 1 93.31 90 MET B C 1
ATOM 1725 O O . MET B 1 90 ? 5.535 -1.705 -3.625 1 93.31 90 MET B O 1
ATOM 1729 N N . PHE B 1 91 ? 6.281 0.318 -4.168 1 90.81 91 PHE B N 1
ATOM 1730 C CA . PHE B 1 91 ? 6.855 -0.199 -5.406 1 90.81 91 PHE B CA 1
ATOM 1731 C C . PHE B 1 91 ? 7.867 -1.3 -5.113 1 90.81 91 PHE B C 1
ATOM 1733 O O . PHE B 1 91 ? 7.91 -2.312 -5.812 1 90.81 91 PHE B O 1
ATOM 1740 N N . SER B 1 92 ? 8.547 -1.015 -4.137 1 90.44 92 SER B N 1
ATOM 1741 C CA . SER B 1 92 ? 9.57 -1.993 -3.779 1 90.44 92 SER B CA 1
ATOM 1742 C C . SER B 1 92 ? 8.945 -3.244 -3.168 1 90.44 92 SER B C 1
ATOM 1744 O O . SER B 1 92 ? 9.336 -4.363 -3.502 1 90.44 92 SER B O 1
ATOM 1746 N N . LEU B 1 93 ? 8.039 -3.088 -2.33 1 93.62 93 LEU B N 1
ATOM 1747 C CA . LEU B 1 93 ? 7.402 -4.188 -1.616 1 93.62 93 LEU B CA 1
ATOM 1748 C C . LEU B 1 93 ? 6.629 -5.082 -2.578 1 93.62 93 LEU B C 1
ATOM 1750 O O . LEU B 1 93 ? 6.477 -6.281 -2.33 1 93.62 93 LEU B O 1
ATOM 1754 N N . THR B 1 94 ? 6.152 -4.52 -3.705 1 95.19 94 THR B N 1
ATOM 1755 C CA . THR B 1 94 ? 5.199 -5.234 -4.547 1 95.19 94 THR B CA 1
ATOM 1756 C C . THR B 1 94 ? 5.855 -5.672 -5.855 1 95.19 94 THR B C 1
ATOM 1758 O O . THR B 1 94 ? 5.164 -6.016 -6.816 1 95.19 94 THR B O 1
ATOM 1761 N N . ARG B 1 95 ? 7.117 -5.602 -5.902 1 92.31 95 ARG B N 1
ATOM 1762 C CA . ARG B 1 95 ? 7.836 -6.051 -7.094 1 92.31 95 ARG B CA 1
ATOM 1763 C C . ARG B 1 95 ? 7.484 -7.496 -7.434 1 92.31 95 ARG B C 1
ATOM 1765 O O . ARG B 1 95 ? 7.25 -8.312 -6.535 1 92.31 95 ARG B O 1
ATOM 1772 N N . GLN B 1 96 ? 7.562 -7.734 -8.703 1 93 96 GLN B N 1
ATOM 1773 C CA . GLN B 1 96 ? 7.309 -9.102 -9.156 1 93 96 GLN B CA 1
ATOM 1774 C C . GLN B 1 96 ? 8.266 -10.086 -8.492 1 93 96 GLN B C 1
ATOM 1776 O O . GLN B 1 96 ? 9.414 -9.742 -8.195 1 93 96 GLN B O 1
ATOM 1781 N N . SER B 1 97 ? 7.723 -11.273 -8.25 1 93.06 97 SER B N 1
ATOM 1782 C CA . SER B 1 97 ? 8.562 -12.344 -7.719 1 93.06 97 SER B CA 1
ATOM 1783 C C . SER B 1 97 ? 8.547 -13.562 -8.633 1 93.06 97 SER B C 1
ATOM 1785 O O . SER B 1 97 ? 7.57 -13.797 -9.352 1 93.06 97 SER B O 1
ATOM 1787 N N . THR B 1 98 ? 9.711 -14.328 -8.625 1 92.81 98 THR B N 1
ATOM 1788 C CA . THR B 1 98 ? 9.867 -15.547 -9.398 1 92.81 98 THR B CA 1
ATOM 1789 C C . THR B 1 98 ? 10.023 -16.75 -8.484 1 92.81 98 THR B C 1
ATOM 1791 O O . THR B 1 98 ? 10.789 -16.703 -7.512 1 92.81 98 THR B O 1
ATOM 1794 N N . HIS B 1 99 ? 9.227 -17.766 -8.781 1 91.88 99 HIS B N 1
ATOM 1795 C CA . HIS B 1 99 ? 9.242 -18.969 -7.961 1 91.88 99 HIS B CA 1
ATOM 1796 C C . HIS B 1 99 ? 9.414 -20.219 -8.828 1 91.88 99 HIS B C 1
ATOM 1798 O O . HIS B 1 99 ? 8.883 -20.281 -9.938 1 91.88 99 HIS B O 1
ATOM 1804 N N . VAL B 1 100 ? 10.297 -21.188 -8.344 1 83 100 VAL B N 1
ATOM 1805 C CA . VAL B 1 100 ? 10.43 -22.484 -8.984 1 83 100 VAL B CA 1
ATOM 1806 C C . VAL B 1 100 ? 9.531 -23.5 -8.297 1 83 100 VAL B C 1
ATOM 1808 O O . VAL B 1 100 ? 9.633 -23.719 -7.082 1 83 100 VAL B O 1
ATOM 1811 N N . LEU B 1 101 ? 8.445 -23.875 -8.898 1 74 101 LEU B N 1
ATOM 1812 C CA . LEU B 1 101 ? 7.547 -24.859 -8.312 1 74 101 LEU B CA 1
ATOM 1813 C C . LEU B 1 101 ? 8.117 -26.266 -8.445 1 74 101 LEU B C 1
ATOM 1815 O O . LEU B 1 101 ? 8.57 -26.656 -9.523 1 74 101 LEU B O 1
ATOM 1819 N N . GLU B 1 102 ? 8.922 -26.75 -7.461 1 60.75 102 GLU B N 1
ATOM 1820 C CA . GLU B 1 102 ? 9.445 -28.109 -7.543 1 60.75 102 GLU B CA 1
ATOM 1821 C C . GLU B 1 102 ? 8.32 -29.125 -7.68 1 60.75 102 GLU B C 1
ATOM 1823 O O . GLU B 1 102 ? 7.227 -28.938 -7.137 1 60.75 102 GLU B O 1
ATOM 1828 N N . GLY B 1 103 ? 8.273 -29.828 -8.617 1 53.53 103 GLY B N 1
ATOM 1829 C CA . GLY B 1 103 ? 7.383 -30.984 -8.727 1 53.53 103 GLY B CA 1
ATOM 1830 C C . GLY B 1 103 ? 7.129 -31.672 -7.398 1 53.53 103 GLY B C 1
ATOM 1831 O O . GLY B 1 103 ? 7.91 -31.516 -6.457 1 53.53 103 GLY B O 1
ATOM 1832 N N . ASN B 1 104 ? 5.906 -32 -7.008 1 43.75 104 ASN B N 1
ATOM 1833 C CA . ASN B 1 104 ? 5.555 -32.781 -5.828 1 43.75 104 ASN B CA 1
ATOM 1834 C C . ASN B 1 104 ? 6.637 -33.812 -5.488 1 43.75 104 ASN B C 1
ATOM 1836 O O . ASN B 1 104 ? 6.695 -34.875 -6.094 1 43.75 104 ASN B O 1
ATOM 1840 N N . GLU B 1 105 ? 7.898 -33.812 -5.379 1 39.28 105 GLU B N 1
ATOM 1841 C CA . GLU B 1 105 ? 8.25 -34.906 -4.488 1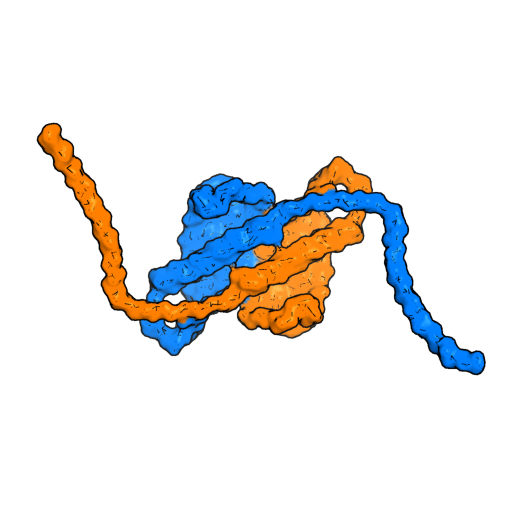 39.28 105 GLU B CA 1
ATOM 1842 C C . GLU B 1 105 ? 7.52 -34.812 -3.154 1 39.28 105 GLU B C 1
ATOM 1844 O O . GLU B 1 105 ? 7.047 -33.719 -2.785 1 39.28 105 GLU B O 1
ATOM 1849 N N . SER B 1 106 ? 7.336 -36 -2.299 1 36.94 106 SER B N 1
ATOM 1850 C CA . SER B 1 106 ? 6.738 -36.375 -1.018 1 36.94 106 SER B CA 1
ATOM 1851 C C . SER B 1 106 ? 7.078 -35.344 0.061 1 36.94 106 SER B C 1
ATOM 1853 O O . SER B 1 106 ? 8.25 -35.125 0.371 1 36.94 106 SER B O 1
ATOM 1855 N N . CYS B 1 107 ? 6.543 -34.344 0.059 1 35.16 107 CYS B N 1
ATOM 1856 C CA . CYS B 1 107 ? 6.68 -33.531 1.274 1 35.16 107 CYS B CA 1
ATOM 1857 C C . CYS B 1 107 ? 6.668 -34.438 2.512 1 35.16 107 CYS B C 1
ATOM 1859 O O . CYS B 1 107 ? 5.637 -35 2.855 1 35.16 107 CYS B O 1
ATOM 1861 N N . ASN B 1 108 ? 7.719 -35.219 2.74 1 31.81 108 ASN B N 1
ATOM 1862 C CA . ASN B 1 108 ? 7.891 -35.875 4.039 1 31.81 108 ASN B CA 1
ATOM 1863 C C . ASN B 1 108 ? 7.602 -34.906 5.184 1 31.81 108 ASN B C 1
ATOM 1865 O O . ASN B 1 108 ? 8.359 -33.938 5.402 1 31.81 108 ASN B O 1
ATOM 1869 N N . TYR B 1 109 ? 6.344 -34.594 5.387 1 30.3 109 TYR B N 1
ATOM 1870 C CA . TYR B 1 109 ? 5.922 -34.062 6.684 1 30.3 109 TYR B CA 1
ATOM 1871 C C . TYR B 1 109 ? 6.633 -34.812 7.82 1 30.3 109 TYR B C 1
ATOM 1873 O O . TYR B 1 109 ? 6.625 -36.031 7.879 1 30.3 109 TYR B O 1
ATOM 1881 N N . PHE B 1 110 ? 7.785 -34.344 8.367 1 28.3 110 PHE B N 1
ATOM 1882 C CA . PHE B 1 110 ? 8.336 -34.844 9.633 1 28.3 110 PHE B CA 1
ATOM 1883 C C . PHE B 1 110 ? 7.219 -35.125 10.633 1 28.3 110 PHE B C 1
ATOM 1885 O O . PHE B 1 110 ? 6.379 -34.281 10.898 1 28.3 110 PHE B O 1
ATOM 1892 N N . GLY B 1 111 ? 6.609 -36.375 10.633 1 26.06 111 GLY B N 1
ATOM 1893 C CA . GLY B 1 111 ? 5.789 -37.062 11.625 1 26.06 111 GLY B CA 1
ATOM 1894 C C . GLY B 1 111 ? 6.148 -36.688 13.047 1 26.06 111 GLY B C 1
ATOM 1895 O O . GLY B 1 111 ? 7.332 -36.562 13.383 1 26.06 111 GLY B O 1
ATOM 1896 N N . SER B 1 112 ? 5.367 -35.844 13.672 1 26.03 112 SER B N 1
ATOM 1897 C CA . SER B 1 112 ? 5.336 -35.656 15.117 1 26.03 112 SER B CA 1
ATOM 1898 C C . SER B 1 112 ? 5.527 -36.969 15.852 1 26.03 112 SER B C 1
ATOM 1900 O O . SER B 1 112 ? 4.77 -37.938 15.648 1 26.03 112 SER B O 1
ATOM 1902 N N . GLU B 1 113 ? 6.77 -37.438 16.094 1 30.14 113 GLU B N 1
ATOM 1903 C CA . GLU B 1 113 ? 6.988 -38.438 17.141 1 30.14 113 GLU B CA 1
ATOM 1904 C C . GLU B 1 113 ? 6.059 -38.219 18.328 1 30.14 113 GLU B C 1
ATOM 1906 O O . GLU B 1 113 ? 5.934 -37.094 18.828 1 30.14 113 GLU B O 1
ATOM 1911 N N . LYS B 1 114 ? 5.047 -39.156 18.562 1 31.75 114 LYS B N 1
ATOM 1912 C CA . LYS B 1 114 ? 4.246 -39.469 19.734 1 31.75 114 LYS B CA 1
ATOM 1913 C C . LYS B 1 114 ? 5.105 -39.531 20.984 1 31.75 114 LYS B C 1
ATOM 1915 O O . LYS B 1 114 ? 6.082 -40.281 21.047 1 31.75 114 LYS B O 1
ATOM 1920 N N . ILE B 1 115 ? 5.277 -38.438 21.719 1 28.05 115 ILE B N 1
ATOM 1921 C CA . ILE B 1 115 ? 5.812 -38.562 23.078 1 28.05 115 ILE B CA 1
ATOM 1922 C C . ILE B 1 115 ? 5.059 -39.625 23.844 1 28.05 115 ILE B C 1
ATOM 1924 O O . ILE B 1 115 ? 3.842 -39.562 24.031 1 28.05 115 ILE B O 1
ATOM 1928 N N . SER B 1 116 ? 5.371 -40.875 23.547 1 24.12 116 SER B N 1
ATOM 1929 C CA . SER B 1 116 ? 5.031 -42.031 24.375 1 24.12 116 SER B CA 1
ATOM 1930 C C . SER B 1 116 ? 5.25 -41.719 25.859 1 24.12 116 SER B C 1
ATOM 1932 O O . SER B 1 116 ? 6.34 -41.281 26.25 1 24.12 116 SER B O 1
ATOM 1934 N N . ASP B 1 117 ? 4.164 -41.188 26.5 1 27.75 117 ASP B N 1
ATOM 1935 C CA . ASP B 1 117 ? 4.035 -41.156 27.953 1 27.75 117 ASP B CA 1
ATOM 1936 C C . ASP B 1 117 ? 4.512 -42.469 28.578 1 27.75 117 ASP B C 1
ATOM 1938 O O . ASP B 1 117 ? 3.807 -43.469 28.531 1 27.75 117 ASP B O 1
ATOM 1942 N N . THR B 1 118 ? 5.648 -43 28.125 1 24.69 118 THR B N 1
ATOM 1943 C CA . THR B 1 118 ? 6.117 -44.125 28.922 1 24.69 118 THR B CA 1
ATOM 1944 C C . THR B 1 118 ? 6.344 -43.719 30.375 1 24.69 118 THR B C 1
ATOM 1946 O O . THR B 1 118 ? 7.395 -43.156 30.703 1 24.69 118 THR B O 1
ATOM 1949 N N . LEU B 1 119 ? 5.598 -42.656 30.953 1 26.23 119 LEU B N 1
ATOM 1950 C CA . LEU B 1 119 ? 5.789 -42.625 32.406 1 26.23 119 LEU B CA 1
ATOM 1951 C C . LEU B 1 119 ? 5.352 -43.938 33.031 1 26.23 119 LEU B C 1
ATOM 1953 O O . LEU B 1 119 ? 4.16 -44.188 33.25 1 26.23 119 LEU B O 1
ATOM 1957 N N . SER B 1 120 ? 5.613 -45.031 32.219 1 23.44 120 SER B N 1
ATOM 1958 C CA . SER B 1 120 ? 5.367 -46.25 33 1 23.44 120 SER B CA 1
ATOM 1959 C C . SER B 1 120 ? 6.32 -46.375 34.188 1 23.44 120 SER B C 1
ATOM 1961 O O . SER B 1 120 ? 6.199 -47.281 35 1 23.44 120 SER B O 1
ATOM 1963 N N . ASN B 1 121 ? 7.27 -45.344 34.469 1 24.98 121 ASN B N 1
ATOM 1964 C CA . ASN B 1 121 ? 7.781 -45.938 35.719 1 24.98 121 ASN B CA 1
ATOM 1965 C C . ASN B 1 121 ? 6.797 -45.75 36.875 1 24.98 121 ASN B C 1
ATOM 1967 O O . ASN B 1 121 ? 6.18 -44.688 37 1 24.98 121 ASN B O 1
#

pLDDT: mean 78.43, std 23.52, range [21.48, 98.38]

Nearest PDB structures (foldseek):
  1tbu-assembly1_D  TM=4.688E-01  e=1.694E-02  Saccharomyces cerevisiae
  1tbu-assembly1_C  TM=4.791E-01  e=2.248E-02  Saccharomyces cerevisiae
  1z54-assembly1_C  TM=4.892E-01  e=4.433E-02  Thermus thermophilus HB8
  2hlj-assembly1_A-2  TM=3.679E-01  e=4.691E-02  Pseudomonas putida KT2440
  5wh9-assembly1_B-2  TM=4.912E-01  e=3.212E-01  Halalkalibacterium halodurans C-125

Secondary structure (DSSP, 8-state):
-EEEEEEEEEE--SSPPSSTTTT--EEEEEEEE---SSEEEEEEEEEESSS---EEEEEEEEE-S-GGG--HHHHHHHHHHHHHHHHHHHHHHT--EE-----------------------/-EEEEEEEEEE--SSPPSSTTTS--EEEEEEEE---SSEEEEEEEEEESSS---EEEEEEEEE-S-GGG--HHHHHHHHHHHHHHHHHHHHHHT--EE-----------------------

Sequence (242 aa):
MQIYIEKIGMIRPYSNPKNKKLNLEIDWSVEYYDTDLREIRYDCILKSINSLDLSFKVEGLLKLESFEEFSQASCSQLIFDKAFDVLMGMFSLTRQSTHVLEGNESCNYFGSEKISDTLSNMQIYIEKIGMIRPYSNPKNKKLNLEIDWSVEYYDTDLREIRYDCILKSINSLDLSFKVEGLLKLESFEEFSQASCSQLIFDKAFDVLMGMFSLTRQSTHVLEGNESCNYFGSEKISDTLSN

Organism: NCBI:txid230361